Protein AF-A0A3R7W2S1-F1 (afdb_monomer_lite)

Foldseek 3Di:
DDDDDDDDPDDPDDDDDDDDDDDPPPCPPFDDDDPDGDDDDDDPPPPPPQPPPNDPVVVVVVLVVLVVLLVVLLVVLLVVLVVQLVVPDDDVDNVLSLLSSLLVLLVVLLVLLCVCLVVVHQCSNSLSSQLSSLVNSLVVLCVVQDPVCLVVDDPVSVLSNVLSVLSNVLSVVQNSCQVAFFDSNVTGLSSLLSNLSNLSNLVSVCVVPVDPVSLVSSLVSLCVRLPVCCVVPVLVRSVVTGDVVSSVVCVVSNVSSVVVNVVSVVVVVVVVVVVVVVVVPPPDPPPVVVVVVD

pLDDT: mean 72.88, std 22.09, range [25.42, 97.62]

Radius of gyration: 26.45 Å; chains: 1; bounding box: 89×49×91 Å

Organism: NCBI:txid542832

Secondary structure (DSSP, 8-state):
-----------------------TTTTTT---BTTB---SSS---------TT--HHHHHHHHHHHHHHHHHHHHHHHHHHHHHHHHS---SSTHHHHHHHHHHHHHHHHHHHHHHHHHT--SHHHHHHHHHHHHHHHHHHHHHH-GGGGGG--HHHHHHHHHHHHHHHHHHHHHHTHHHHB-TTT--HHHHHHGGGHHHHHHHHHHHH--HHHHHHHHHHIIIIIIIIIIIIIHHHHHHHB-HHHHHHHHHHHHHHHHHHHHHHHHHHHHHHHHHHHHHHSS-STTHHHHTT-

Structure (mmCIF, N/CA/C/O backbone):
data_AF-A0A3R7W2S1-F1
#
_entry.id   AF-A0A3R7W2S1-F1
#
loop_
_atom_site.group_PDB
_atom_site.id
_atom_site.type_symbol
_atom_site.label_atom_id
_atom_site.label_alt_id
_atom_site.label_comp_id
_atom_site.label_asym_id
_atom_site.label_entity_id
_atom_site.label_seq_id
_atom_site.pdbx_PDB_ins_code
_atom_site.Cartn_x
_atom_site.Cartn_y
_atom_site.Cartn_z
_atom_site.occupancy
_atom_site.B_iso_or_equiv
_atom_site.auth_seq_id
_atom_site.auth_comp_id
_atom_site.auth_asym_id
_atom_site.auth_atom_id
_atom_site.pdbx_PDB_model_num
ATOM 1 N N . MET A 1 1 ? 63.047 13.510 -11.557 1.00 35.62 1 MET A N 1
ATOM 2 C CA . MET A 1 1 ? 62.076 13.945 -10.533 1.00 35.62 1 MET A CA 1
ATOM 3 C C . MET A 1 1 ? 60.940 12.947 -10.539 1.00 35.62 1 MET A C 1
ATOM 5 O O . MET A 1 1 ? 60.138 12.945 -11.464 1.00 35.62 1 MET A O 1
ATOM 9 N N . GLU A 1 2 ? 60.972 12.033 -9.575 1.00 34.00 2 GLU A N 1
ATOM 10 C CA . GLU A 1 2 ? 59.876 11.116 -9.272 1.00 34.00 2 GLU A CA 1
ATOM 11 C C . GLU A 1 2 ? 58.684 11.906 -8.723 1.00 34.00 2 GLU A C 1
ATOM 13 O O . GLU A 1 2 ? 58.872 12.817 -7.918 1.00 34.00 2 GLU A O 1
ATOM 18 N N . TYR A 1 3 ? 57.469 11.531 -9.122 1.00 29.25 3 TYR A N 1
ATOM 19 C CA . TYR A 1 3 ? 56.262 11.850 -8.366 1.00 29.25 3 TYR A CA 1
ATOM 20 C C . TYR A 1 3 ? 55.475 10.568 -8.111 1.00 29.25 3 TYR A C 1
ATOM 22 O O . TYR A 1 3 ? 55.280 9.741 -9.001 1.00 29.25 3 TYR A O 1
ATOM 30 N N . GLY A 1 4 ? 55.134 10.400 -6.835 1.00 27.05 4 GLY A N 1
ATOM 31 C CA . GLY A 1 4 ? 54.766 9.152 -6.189 1.00 27.05 4 GLY A CA 1
ATOM 32 C C . GLY A 1 4 ? 53.466 8.515 -6.668 1.00 27.05 4 GLY A C 1
ATOM 33 O O . GLY A 1 4 ? 52.487 9.177 -7.006 1.00 27.05 4 GLY A O 1
ATOM 34 N N . LYS A 1 5 ? 53.463 7.182 -6.595 1.00 33.28 5 LYS A N 1
ATOM 35 C CA . LYS A 1 5 ?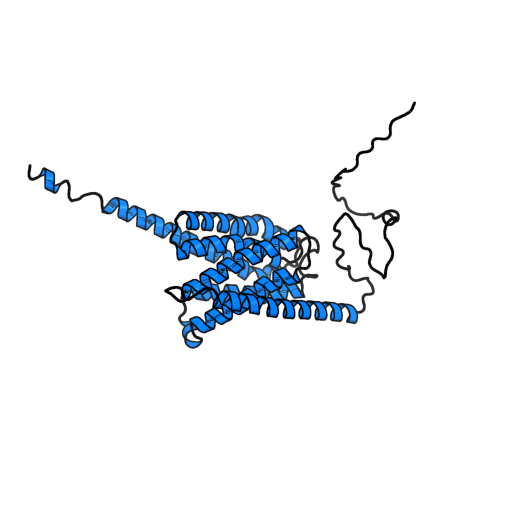 52.260 6.354 -6.517 1.00 33.28 5 LYS A CA 1
ATOM 36 C C . LYS A 1 5 ? 51.520 6.671 -5.213 1.00 33.28 5 LYS A C 1
ATOM 38 O O . LYS A 1 5 ? 52.054 6.420 -4.136 1.00 33.28 5 LYS A O 1
ATOM 43 N N . SER A 1 6 ? 50.292 7.168 -5.324 1.00 31.34 6 SER A N 1
ATOM 44 C CA . SER A 1 6 ? 49.308 7.149 -4.240 1.00 31.34 6 SER A CA 1
ATOM 45 C C . SER A 1 6 ? 48.397 5.935 -4.437 1.00 31.34 6 SER A C 1
ATOM 47 O O . SER A 1 6 ? 47.691 5.840 -5.442 1.00 31.34 6 SER A O 1
ATOM 49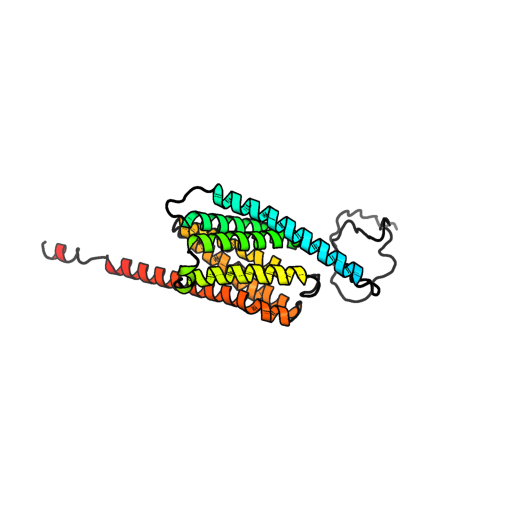 N N . ASN A 1 7 ? 48.471 4.987 -3.501 1.00 36.66 7 ASN A N 1
ATOM 50 C CA . ASN A 1 7 ? 47.501 3.911 -3.334 1.00 36.66 7 ASN A CA 1
ATOM 51 C C . ASN A 1 7 ? 46.350 4.455 -2.482 1.00 36.66 7 ASN A C 1
ATOM 53 O O . ASN A 1 7 ? 46.464 4.462 -1.262 1.00 36.66 7 ASN A O 1
ATOM 57 N N . ASP A 1 8 ? 45.253 4.860 -3.118 1.00 34.12 8 ASP A N 1
ATOM 58 C CA . ASP A 1 8 ? 43.982 5.102 -2.430 1.00 34.12 8 ASP A CA 1
ATOM 59 C C . ASP A 1 8 ? 42.922 4.131 -2.958 1.00 34.12 8 ASP A C 1
ATOM 61 O O . ASP A 1 8 ? 42.230 4.350 -3.956 1.00 34.12 8 ASP A O 1
ATOM 65 N N . SER A 1 9 ? 42.818 2.999 -2.269 1.00 36.06 9 SER A N 1
ATOM 66 C CA . SER A 1 9 ? 41.725 2.045 -2.383 1.00 36.06 9 SER A CA 1
ATOM 67 C C . SER A 1 9 ? 40.546 2.538 -1.544 1.00 36.06 9 SER A C 1
ATOM 69 O O . SER A 1 9 ? 40.477 2.194 -0.373 1.00 36.06 9 SER A O 1
ATOM 71 N N . THR A 1 10 ? 39.679 3.358 -2.153 1.00 39.34 10 THR A N 1
ATOM 72 C CA . THR A 1 10 ? 38.222 3.556 -1.917 1.00 39.34 10 THR A CA 1
ATOM 73 C C . THR A 1 10 ? 37.821 4.987 -2.295 1.00 39.34 10 THR A C 1
ATOM 75 O O . THR A 1 10 ? 37.437 5.796 -1.455 1.00 39.34 10 THR A O 1
ATOM 78 N N . GLY A 1 11 ? 37.918 5.330 -3.580 1.00 26.22 11 GLY A N 1
ATOM 79 C CA . GLY A 1 11 ? 37.391 6.591 -4.105 1.00 26.22 11 GLY A CA 1
ATOM 80 C C . GLY A 1 11 ? 35.955 6.426 -4.600 1.00 26.22 11 GLY A C 1
ATOM 81 O O . GLY A 1 11 ? 35.747 5.993 -5.731 1.00 26.22 11 GLY A O 1
ATOM 82 N N . ILE A 1 12 ? 34.956 6.791 -3.789 1.00 28.16 12 ILE A N 1
ATOM 83 C CA . ILE A 1 12 ? 33.586 7.008 -4.282 1.00 28.16 12 ILE A CA 1
ATOM 84 C C . ILE A 1 12 ? 33.611 8.293 -5.114 1.00 28.16 12 ILE A C 1
ATOM 86 O O . ILE A 1 12 ? 33.700 9.395 -4.576 1.00 28.16 12 ILE A O 1
ATOM 90 N N . ARG A 1 13 ? 33.558 8.157 -6.442 1.00 27.36 13 ARG A N 1
ATOM 91 C CA . ARG A 1 13 ? 33.480 9.291 -7.367 1.00 27.36 13 ARG A CA 1
ATOM 92 C C . ARG A 1 13 ? 32.029 9.468 -7.816 1.00 27.36 13 ARG A C 1
ATOM 94 O O . ARG A 1 13 ? 31.530 8.700 -8.630 1.00 27.36 13 ARG A O 1
ATOM 101 N N . ILE A 1 14 ? 31.354 10.488 -7.288 1.00 27.78 14 ILE A N 1
ATOM 102 C CA . ILE A 1 14 ? 30.045 10.933 -7.783 1.00 27.78 14 ILE A CA 1
ATOM 103 C C . ILE A 1 14 ? 30.304 11.778 -9.035 1.00 27.78 14 ILE A C 1
ATOM 105 O O . ILE A 1 14 ? 30.897 12.850 -8.937 1.00 27.78 14 ILE A O 1
ATOM 109 N N . MET A 1 15 ? 29.901 11.295 -10.213 1.00 25.77 15 MET A N 1
ATOM 110 C CA . MET A 1 15 ? 29.944 12.091 -11.444 1.00 25.77 15 MET A CA 1
ATOM 111 C C . MET A 1 15 ? 28.559 12.673 -11.757 1.00 25.77 15 MET A C 1
ATOM 113 O O . MET A 1 15 ? 27.569 11.940 -11.691 1.00 25.77 15 MET A O 1
ATOM 117 N N . PRO A 1 16 ? 28.461 13.963 -12.128 1.00 25.42 16 PRO A N 1
ATOM 118 C CA . PRO A 1 16 ? 27.229 14.525 -12.656 1.00 25.42 16 PRO A CA 1
ATOM 119 C C . PRO A 1 16 ? 26.986 13.977 -14.068 1.00 25.42 16 PRO A C 1
ATOM 121 O O . PRO A 1 16 ? 27.865 14.015 -14.927 1.00 25.42 16 PRO A O 1
ATOM 124 N N . PHE A 1 17 ? 25.783 13.456 -14.298 1.00 28.19 17 PHE A N 1
ATOM 125 C CA . PHE A 1 17 ? 25.349 12.965 -15.602 1.00 28.19 17 PHE A CA 1
ATOM 126 C C . PHE A 1 17 ? 25.059 14.161 -16.522 1.00 28.19 17 PHE A C 1
ATOM 128 O O . PHE A 1 17 ? 24.032 14.826 -16.381 1.00 28.19 17 PHE A O 1
ATOM 135 N N . THR A 1 18 ? 25.949 14.433 -17.472 1.00 29.73 18 THR A N 1
ATOM 136 C CA . THR A 1 18 ? 25.631 15.203 -18.679 1.00 29.73 18 THR A CA 1
ATOM 137 C C . THR A 1 18 ? 25.609 14.243 -19.864 1.00 29.73 18 THR A C 1
ATOM 139 O O . THR A 1 18 ? 26.445 13.350 -19.984 1.00 29.73 18 THR A O 1
ATOM 142 N N . GLY A 1 19 ? 24.556 14.350 -20.673 1.00 35.97 19 GLY A N 1
ATOM 143 C CA . GLY A 1 19 ? 24.210 13.367 -21.693 1.00 35.97 19 GLY A CA 1
ATOM 144 C C . GLY A 1 19 ? 25.251 13.180 -22.801 1.00 35.97 19 GLY A C 1
ATOM 145 O O . GLY A 1 19 ? 26.061 14.055 -23.089 1.00 35.97 19 GLY A O 1
ATOM 146 N N . ASN A 1 20 ? 25.105 12.032 -23.467 1.00 38.06 20 ASN A N 1
ATOM 147 C CA . ASN A 1 20 ? 25.665 11.658 -24.766 1.00 38.06 20 ASN A CA 1
ATOM 148 C C . ASN A 1 20 ? 27.188 11.492 -24.852 1.00 38.06 20 ASN A C 1
ATOM 150 O O . ASN A 1 20 ? 27.880 12.380 -25.332 1.00 38.06 20 ASN A O 1
ATOM 154 N N . THR A 1 21 ? 27.691 10.298 -24.507 1.00 34.66 21 THR A N 1
ATOM 155 C CA . THR A 1 21 ? 28.536 9.422 -25.364 1.00 34.66 21 THR A CA 1
ATOM 156 C C . THR A 1 21 ? 29.130 8.277 -24.531 1.00 34.66 21 THR A C 1
ATOM 158 O O . THR A 1 21 ? 29.931 8.518 -23.635 1.00 34.66 21 THR A O 1
ATOM 161 N N . PHE A 1 22 ? 28.800 7.017 -24.838 1.00 34.31 22 PHE A N 1
ATOM 162 C CA . PHE A 1 22 ? 29.564 5.871 -24.322 1.00 34.31 22 PHE A CA 1
ATOM 163 C C . PHE A 1 22 ? 30.761 5.602 -25.244 1.00 34.31 22 PHE A C 1
ATOM 165 O O . PHE A 1 22 ? 30.587 5.438 -26.454 1.00 34.31 22 PHE A O 1
ATOM 172 N N . ARG A 1 23 ? 31.984 5.556 -24.692 1.00 35.66 23 ARG A N 1
ATOM 173 C CA . ARG A 1 23 ? 33.183 5.107 -25.421 1.00 35.66 23 ARG A CA 1
ATOM 174 C C . ARG A 1 23 ? 33.321 3.591 -25.313 1.00 35.66 23 ARG A C 1
ATOM 176 O O . ARG A 1 23 ? 33.108 2.994 -24.268 1.00 35.66 23 ARG A O 1
ATOM 183 N N . LYS A 1 24 ? 33.790 2.984 -26.400 1.00 38.66 24 LYS A N 1
ATOM 184 C CA . LYS A 1 24 ? 33.976 1.536 -26.602 1.00 38.66 24 LYS A CA 1
ATOM 185 C C . LYS A 1 24 ? 34.939 0.841 -25.611 1.00 38.66 24 LYS A C 1
ATOM 187 O O . LYS A 1 24 ? 35.057 -0.376 -25.664 1.00 38.66 24 LYS A O 1
ATOM 192 N N . ASN A 1 25 ? 35.612 1.583 -24.726 1.00 37.88 25 ASN A N 1
ATOM 193 C CA . ASN A 1 25 ? 36.677 1.071 -23.854 1.00 37.88 25 ASN A CA 1
ATOM 194 C C . ASN A 1 25 ? 36.233 0.738 -22.417 1.00 37.88 25 ASN A C 1
ATOM 196 O O . ASN A 1 25 ? 37.045 0.215 -21.662 1.00 37.88 25 ASN A O 1
ATOM 200 N N . ASP A 1 26 ? 34.966 0.949 -22.048 1.00 42.00 26 ASP A N 1
ATOM 201 C CA . ASP A 1 26 ? 34.480 0.683 -20.679 1.00 42.00 26 ASP A CA 1
ATOM 202 C C . ASP A 1 26 ? 34.157 -0.807 -20.400 1.00 42.00 26 ASP A C 1
ATOM 204 O O . ASP A 1 26 ? 33.676 -1.156 -19.325 1.00 42.00 26 ASP A O 1
ATOM 208 N N . PHE A 1 27 ? 34.440 -1.717 -21.343 1.00 45.62 27 PHE A N 1
ATOM 209 C CA . PHE A 1 27 ? 34.055 -3.139 -21.272 1.00 45.62 27 PHE A CA 1
ATOM 210 C C . PHE A 1 27 ? 35.207 -4.124 -21.005 1.00 45.62 27 PHE A C 1
ATOM 212 O O . PHE A 1 27 ? 35.013 -5.332 -21.138 1.00 45.62 27 PHE A O 1
ATOM 219 N N . SER A 1 28 ? 36.405 -3.667 -20.620 1.00 36.88 28 SER A N 1
ATOM 220 C CA . SER A 1 28 ? 37.583 -4.553 -20.536 1.00 36.88 28 SER A CA 1
ATOM 221 C C . SER A 1 28 ? 37.508 -5.645 -19.454 1.00 36.88 28 SER A C 1
ATOM 223 O O . SER A 1 28 ? 38.295 -6.582 -19.511 1.00 36.88 28 SER A O 1
ATOM 225 N N . ASN A 1 29 ? 36.557 -5.570 -18.513 1.00 35.12 29 ASN A N 1
ATOM 226 C CA . ASN A 1 29 ? 36.415 -6.526 -17.403 1.00 35.12 29 ASN A CA 1
ATOM 227 C C . ASN A 1 29 ? 35.073 -7.291 -17.386 1.00 35.12 29 ASN A C 1
ATOM 229 O O . ASN A 1 29 ? 34.666 -7.791 -16.341 1.00 35.12 29 ASN A O 1
ATOM 233 N N . CYS A 1 30 ? 34.365 -7.401 -18.515 1.00 35.19 30 CYS A N 1
ATOM 234 C CA . CYS A 1 30 ? 33.148 -8.221 -18.597 1.00 35.19 30 CYS A CA 1
ATOM 235 C C . CYS A 1 30 ? 33.479 -9.657 -19.034 1.00 35.19 30 CYS A C 1
ATOM 237 O O . CYS A 1 30 ? 33.877 -9.892 -20.176 1.00 35.19 30 CYS A O 1
ATOM 239 N N . THR A 1 31 ? 33.286 -10.640 -18.150 1.00 30.69 31 THR A N 1
ATOM 240 C CA . THR A 1 31 ? 33.356 -12.061 -18.522 1.00 30.69 31 THR A CA 1
ATOM 241 C C . THR A 1 31 ? 32.119 -12.423 -19.339 1.00 30.69 31 THR A C 1
ATOM 243 O O . THR A 1 31 ? 30.990 -12.326 -18.863 1.00 30.69 31 THR A O 1
ATOM 246 N N . LYS A 1 32 ? 32.324 -12.818 -20.597 1.00 27.72 32 LYS A N 1
ATOM 247 C CA . LYS A 1 32 ? 31.245 -13.139 -21.532 1.00 27.72 32 LYS A CA 1
ATOM 248 C C . LYS A 1 32 ? 30.736 -14.558 -21.260 1.00 27.72 32 LYS A C 1
ATOM 250 O O . LYS A 1 32 ? 31.330 -15.524 -21.729 1.00 27.72 32 LYS A O 1
ATOM 255 N N . VAL A 1 33 ? 29.639 -14.682 -20.520 1.00 29.36 33 VAL A N 1
ATOM 256 C CA . VAL A 1 33 ? 28.870 -15.930 -20.408 1.00 29.36 33 VAL A CA 1
ATOM 257 C C . VAL A 1 33 ? 27.465 -15.625 -20.918 1.00 29.36 33 VAL A C 1
ATOM 259 O O . VAL A 1 33 ? 26.757 -14.825 -20.322 1.00 29.36 33 VAL A O 1
ATOM 262 N N . SER A 1 34 ? 27.121 -16.190 -22.078 1.00 34.03 34 SER A N 1
ATOM 263 C CA . SER A 1 34 ? 25.770 -16.222 -22.669 1.00 34.03 34 SER A CA 1
ATOM 264 C C . SER A 1 34 ? 24.981 -14.902 -22.583 1.00 34.03 34 SER A C 1
ATOM 266 O O . SER A 1 34 ? 24.174 -14.722 -21.686 1.00 34.03 34 SER A O 1
ATOM 268 N N . ASN A 1 35 ? 25.185 -13.982 -23.535 1.00 33.91 35 ASN A N 1
ATOM 269 C CA . ASN A 1 35 ? 24.359 -12.781 -23.787 1.00 33.91 35 ASN A CA 1
ATOM 270 C C . ASN A 1 35 ? 23.985 -11.872 -22.588 1.00 33.91 35 ASN A C 1
ATOM 272 O O . ASN A 1 35 ? 23.172 -10.966 -22.754 1.00 33.91 35 ASN A O 1
ATOM 276 N N . ILE A 1 36 ? 24.600 -12.039 -21.416 1.00 34.22 36 ILE A N 1
ATOM 277 C CA . ILE A 1 36 ? 24.337 -11.244 -20.215 1.00 34.22 36 ILE A CA 1
ATOM 278 C C . ILE A 1 36 ? 25.664 -10.642 -19.744 1.00 34.22 36 ILE A C 1
ATOM 280 O O . ILE A 1 36 ? 26.611 -11.356 -19.423 1.00 34.22 36 ILE A O 1
ATOM 284 N N . CYS A 1 37 ? 25.735 -9.310 -19.694 1.00 30.00 37 CYS A N 1
ATOM 285 C CA . CYS A 1 37 ? 26.801 -8.601 -18.988 1.00 30.00 37 CYS A CA 1
ATOM 286 C C . CYS A 1 37 ? 26.367 -8.389 -17.537 1.00 30.00 37 CYS A C 1
ATOM 288 O O . CYS A 1 37 ? 25.448 -7.615 -17.274 1.00 30.00 37 CYS A O 1
ATOM 290 N N . ILE A 1 38 ? 27.042 -9.044 -16.593 1.00 30.11 38 ILE A N 1
ATOM 291 C CA . ILE A 1 38 ? 26.903 -8.747 -15.166 1.00 30.11 38 ILE A CA 1
ATOM 292 C C . ILE A 1 38 ? 28.063 -7.829 -14.783 1.00 30.11 38 ILE A C 1
ATOM 294 O O . ILE A 1 38 ? 29.215 -8.257 -14.751 1.00 30.11 38 ILE A O 1
ATOM 298 N N . SER A 1 39 ? 27.763 -6.557 -14.514 1.00 33.91 39 SER A N 1
ATOM 299 C CA . SER A 1 39 ? 28.731 -5.627 -13.931 1.00 33.91 39 SER A CA 1
ATOM 300 C C . SER A 1 39 ? 28.742 -5.806 -12.416 1.00 33.91 39 SER A C 1
ATOM 302 O O . SER A 1 39 ? 27.728 -5.595 -11.748 1.00 33.91 39 SER A O 1
ATOM 304 N N . VAL A 1 40 ? 29.887 -6.202 -11.868 1.00 37.50 40 VAL A N 1
ATOM 305 C CA . VAL A 1 40 ? 30.125 -6.212 -10.424 1.00 37.50 40 VAL A CA 1
ATOM 306 C C . VAL A 1 40 ? 30.692 -4.837 -10.058 1.00 37.50 40 VAL A C 1
ATOM 308 O O . VAL A 1 40 ? 31.734 -4.455 -10.581 1.00 37.50 40 VAL A O 1
ATOM 311 N N . ASN A 1 41 ? 30.006 -4.122 -9.157 1.00 39.25 41 ASN A N 1
ATOM 312 C CA . ASN A 1 41 ? 30.304 -2.771 -8.627 1.00 39.25 41 ASN A CA 1
ATOM 313 C C . ASN A 1 41 ? 29.641 -1.566 -9.317 1.00 39.25 41 ASN A C 1
ATOM 315 O O . ASN A 1 41 ? 30.278 -0.549 -9.580 1.00 39.25 41 ASN A O 1
ATOM 319 N N . GLY A 1 42 ? 28.322 -1.629 -9.496 1.00 36.03 42 GLY A N 1
ATOM 320 C CA . GLY A 1 42 ? 27.498 -0.446 -9.746 1.00 36.03 42 GLY A CA 1
ATOM 321 C C . GLY A 1 42 ? 26.218 -0.833 -10.460 1.00 36.03 42 GLY A C 1
ATOM 322 O O . GLY A 1 42 ? 26.246 -1.074 -11.663 1.00 36.03 42 GLY A O 1
ATOM 323 N N . CYS A 1 43 ? 25.117 -0.931 -9.710 1.00 35.12 43 CYS A N 1
ATOM 324 C CA . CYS A 1 43 ? 23.789 -1.299 -10.200 1.00 35.12 43 CYS A CA 1
ATOM 325 C C . CYS A 1 43 ? 23.308 -0.357 -11.313 1.00 35.12 43 CYS A C 1
ATOM 327 O O . CYS A 1 43 ? 22.565 0.592 -11.073 1.00 35.12 43 CYS A O 1
ATOM 329 N N . VAL A 1 44 ? 23.683 -0.660 -12.552 1.00 34.12 44 VAL A N 1
ATOM 330 C CA . VAL A 1 44 ? 22.939 -0.247 -13.734 1.00 34.12 44 VAL A CA 1
ATOM 331 C C . VAL A 1 44 ? 21.936 -1.356 -13.993 1.00 34.12 44 VAL A C 1
ATOM 333 O O . VAL A 1 44 ? 22.270 -2.426 -14.500 1.00 34.12 44 VAL A O 1
ATOM 336 N N . LYS A 1 45 ? 20.690 -1.106 -13.594 1.00 41.00 45 LYS A N 1
ATOM 337 C CA . LYS A 1 45 ? 19.555 -1.944 -13.965 1.00 41.00 45 LYS A CA 1
ATOM 338 C C . LYS A 1 45 ? 19.295 -1.705 -15.452 1.00 41.00 45 LYS A C 1
ATOM 340 O O . LYS A 1 45 ? 18.534 -0.816 -15.824 1.00 41.00 45 LYS A O 1
ATOM 345 N N . LEU A 1 46 ? 19.962 -2.474 -16.306 1.00 33.94 46 LEU A N 1
ATOM 346 C CA . LEU A 1 46 ? 19.464 -2.701 -17.652 1.00 33.94 46 LEU A CA 1
ATOM 347 C C . LEU A 1 46 ? 18.202 -3.547 -17.474 1.00 33.94 46 LEU A C 1
ATOM 349 O O . LEU A 1 46 ? 18.261 -4.771 -17.401 1.00 33.94 46 LEU A O 1
ATOM 353 N N . TYR A 1 47 ? 17.037 -2.895 -17.422 1.00 36.91 47 TYR A N 1
ATOM 354 C CA . TYR A 1 47 ? 15.937 -3.491 -18.173 1.00 36.91 47 TYR A CA 1
ATOM 355 C C . TYR A 1 47 ? 16.516 -3.729 -19.564 1.00 36.91 47 TYR A C 1
ATOM 357 O O . TYR A 1 47 ? 17.174 -2.809 -20.066 1.00 36.91 47 TYR A O 1
ATOM 365 N N . PRO A 1 48 ? 16.376 -4.917 -20.170 1.00 36.66 48 PRO A N 1
ATOM 366 C CA . PRO A 1 48 ? 16.661 -5.017 -21.582 1.00 36.66 48 PRO A CA 1
ATOM 367 C C . PRO A 1 48 ? 15.758 -3.970 -22.227 1.00 36.66 48 PRO A C 1
ATOM 369 O O . PRO A 1 48 ? 14.544 -4.139 -22.309 1.00 36.66 48 PRO A O 1
ATOM 372 N N . SER A 1 49 ? 16.341 -2.829 -22.600 1.00 40.09 49 SER A N 1
ATOM 373 C CA . SER A 1 49 ? 15.833 -2.031 -23.693 1.00 40.09 49 SER A CA 1
ATOM 374 C C . SER A 1 49 ? 15.688 -3.065 -24.781 1.00 40.09 49 SER A C 1
ATOM 376 O O . SER A 1 49 ? 16.713 -3.615 -25.200 1.00 40.09 49 SER A O 1
ATOM 378 N N . ALA A 1 50 ? 14.435 -3.441 -25.055 1.00 39.69 50 ALA A N 1
ATOM 379 C CA . ALA A 1 50 ? 14.093 -4.454 -26.027 1.00 39.69 50 ALA A CA 1
ATOM 380 C C . ALA A 1 50 ? 15.046 -4.231 -27.204 1.00 39.69 50 ALA A C 1
ATOM 382 O O . ALA A 1 50 ? 15.053 -3.109 -27.731 1.00 39.69 50 ALA A O 1
ATOM 383 N N . PRO A 1 51 ? 15.959 -5.175 -27.523 1.00 43.53 51 PRO A N 1
ATOM 384 C CA . PRO A 1 51 ? 16.758 -5.029 -28.722 1.00 43.53 51 PRO A CA 1
ATOM 385 C C . PRO A 1 51 ? 15.809 -4.623 -29.848 1.00 43.53 51 PRO A C 1
ATOM 387 O O . PRO A 1 51 ? 14.670 -5.092 -29.898 1.00 43.53 51 PRO A O 1
ATOM 390 N N . SER A 1 52 ? 16.260 -3.718 -30.713 1.00 49.94 52 SER A N 1
ATOM 391 C CA . SER A 1 52 ? 15.503 -3.226 -31.875 1.00 49.94 52 SER A CA 1
ATOM 392 C C . SER A 1 52 ? 14.811 -4.353 -32.670 1.00 49.94 52 SER A C 1
ATOM 394 O O . SER A 1 52 ? 13.835 -4.097 -33.364 1.00 49.94 52 SER A O 1
ATOM 396 N N . ASP A 1 53 ? 15.273 -5.596 -32.495 1.00 49.94 53 ASP A N 1
ATOM 397 C CA . ASP A 1 53 ? 14.814 -6.811 -33.157 1.00 49.94 53 ASP A CA 1
ATOM 398 C C . ASP A 1 53 ? 14.222 -7.863 -32.187 1.00 49.94 53 ASP A C 1
ATOM 400 O O . ASP A 1 53 ? 14.285 -9.066 -32.449 1.00 49.94 53 ASP A O 1
ATOM 404 N N . THR A 1 54 ? 13.675 -7.463 -31.030 1.00 50.75 54 THR A N 1
ATOM 405 C CA . THR A 1 54 ? 13.028 -8.428 -30.118 1.00 50.75 54 THR A CA 1
ATOM 406 C C . THR A 1 54 ? 11.742 -8.937 -30.760 1.00 50.75 54 THR A C 1
ATOM 408 O O . THR A 1 54 ? 10.765 -8.201 -30.894 1.00 50.75 54 THR A O 1
ATOM 411 N N . HIS A 1 55 ? 11.739 -10.207 -31.161 1.00 52.47 55 HIS A N 1
ATOM 412 C CA . HIS A 1 55 ? 10.568 -10.848 -31.748 1.00 52.47 55 HIS A CA 1
ATOM 413 C C . HIS A 1 55 ? 9.382 -10.771 -30.758 1.00 52.47 55 HIS A C 1
ATOM 415 O O . HIS A 1 55 ? 9.567 -11.113 -29.586 1.00 52.47 55 HIS A O 1
ATOM 421 N N . PRO A 1 56 ? 8.164 -10.388 -31.191 1.00 60.62 56 PRO A N 1
ATOM 422 C CA . PRO A 1 56 ? 6.998 -10.214 -30.312 1.00 60.62 56 PRO A CA 1
ATOM 423 C C . PRO A 1 56 ? 6.689 -11.420 -29.408 1.00 60.62 56 PRO A C 1
ATOM 425 O O . PRO A 1 56 ? 6.192 -11.249 -28.299 1.00 60.62 56 PRO A O 1
ATOM 428 N N . ALA A 1 57 ? 7.034 -12.631 -29.859 1.00 60.88 57 ALA A N 1
ATOM 429 C CA . ALA A 1 57 ? 6.871 -13.873 -29.105 1.00 60.88 57 ALA A CA 1
ATOM 430 C C . ALA A 1 57 ? 7.717 -13.918 -27.817 1.00 60.88 57 ALA A C 1
ATOM 432 O O . ALA A 1 57 ? 7.228 -14.342 -26.778 1.00 60.88 57 ALA A O 1
ATOM 433 N N . MET A 1 58 ? 8.952 -13.406 -27.850 1.00 57.75 58 MET A N 1
ATOM 434 C CA . MET A 1 58 ? 9.854 -13.421 -26.692 1.00 57.75 58 MET A CA 1
ATOM 435 C C . MET A 1 58 ? 9.397 -12.441 -25.600 1.00 57.75 58 MET A C 1
ATOM 437 O O . MET A 1 58 ? 9.535 -12.710 -24.408 1.00 57.75 58 MET A O 1
ATOM 441 N N . LEU A 1 59 ? 8.811 -11.307 -25.997 1.00 61.25 59 LEU A N 1
ATOM 442 C CA . LEU A 1 59 ? 8.240 -10.343 -25.056 1.00 61.25 59 LEU A CA 1
ATOM 443 C C . LEU A 1 59 ? 6.983 -10.905 -24.371 1.00 61.25 59 LEU A C 1
ATOM 445 O O . LEU A 1 59 ? 6.780 -10.664 -23.182 1.00 61.25 59 LEU A O 1
ATOM 449 N N . LEU A 1 60 ? 6.178 -11.686 -25.099 1.00 64.25 60 LEU A N 1
ATOM 450 C CA . LEU A 1 60 ? 5.002 -12.370 -24.561 1.00 64.25 60 LEU A CA 1
ATOM 451 C C . LEU A 1 60 ? 5.395 -13.416 -23.504 1.00 64.25 60 LEU A C 1
ATOM 453 O O . LEU A 1 60 ? 4.886 -13.363 -22.387 1.00 64.25 60 LEU A O 1
ATOM 457 N N . GLU A 1 61 ? 6.363 -14.286 -23.811 1.00 62.78 61 GLU A N 1
ATOM 458 C CA . GLU A 1 61 ? 6.855 -15.321 -22.885 1.00 62.78 61 GLU A CA 1
ATOM 459 C C . GLU A 1 61 ? 7.406 -14.723 -21.579 1.00 62.78 61 GLU A C 1
ATOM 461 O O . GLU A 1 61 ? 7.146 -15.226 -20.484 1.00 62.78 61 GLU A O 1
ATOM 466 N N . MET A 1 62 ? 8.126 -13.599 -21.666 1.00 64.00 62 MET A N 1
ATOM 467 C CA . MET A 1 62 ? 8.633 -12.901 -20.481 1.00 64.00 62 MET A CA 1
ATOM 468 C C . MET A 1 62 ? 7.511 -12.317 -19.612 1.00 64.00 62 MET A C 1
ATOM 470 O O . MET A 1 62 ? 7.595 -12.368 -18.383 1.00 64.00 62 MET A O 1
ATOM 474 N N . VAL A 1 63 ? 6.472 -11.742 -20.224 1.00 70.12 63 VAL A N 1
ATOM 475 C CA . VAL A 1 63 ? 5.317 -11.201 -19.490 1.00 70.12 63 VAL A CA 1
ATOM 476 C C . VAL A 1 63 ? 4.531 -12.333 -18.828 1.00 70.12 63 VAL A C 1
ATOM 478 O O . VAL A 1 63 ? 4.210 -12.228 -17.644 1.00 70.12 63 VAL A O 1
ATOM 481 N N . GLU A 1 64 ? 4.286 -13.431 -19.544 1.00 74.69 64 GLU A N 1
ATOM 482 C CA . GLU A 1 64 ? 3.596 -14.612 -19.013 1.00 74.69 64 GLU A CA 1
ATOM 483 C C . GLU A 1 64 ? 4.341 -15.218 -17.817 1.00 74.69 64 GLU A C 1
ATOM 485 O O . GLU A 1 64 ? 3.730 -15.462 -16.772 1.00 74.69 64 GLU A O 1
ATOM 490 N N . SER A 1 65 ? 5.669 -15.350 -17.909 1.00 81.69 65 SER A N 1
ATOM 491 C CA . SER A 1 65 ? 6.499 -15.833 -16.799 1.00 81.69 65 SER A CA 1
ATOM 492 C C . SER A 1 65 ? 6.395 -14.930 -15.566 1.00 81.69 65 SER A C 1
ATOM 494 O O . SER A 1 65 ? 6.216 -15.421 -14.453 1.00 81.69 65 SER A O 1
ATOM 496 N N . ARG A 1 66 ? 6.453 -13.601 -15.735 1.00 83.81 66 ARG A N 1
ATOM 497 C CA . ARG A 1 66 ? 6.372 -12.659 -14.602 1.00 83.81 66 ARG A CA 1
ATOM 498 C C . ARG A 1 66 ? 4.998 -12.641 -13.935 1.00 83.81 66 ARG A C 1
ATOM 500 O O . ARG A 1 66 ? 4.911 -12.426 -12.726 1.00 83.81 66 ARG A O 1
ATOM 507 N N . VAL A 1 67 ? 3.927 -12.821 -14.707 1.00 88.88 67 VAL A N 1
ATOM 508 C CA . VAL A 1 67 ? 2.560 -12.900 -14.171 1.00 88.88 67 VAL A CA 1
ATOM 509 C C . VAL A 1 67 ? 2.368 -14.196 -13.387 1.00 88.88 67 VAL A C 1
ATOM 511 O O . VAL A 1 67 ? 1.770 -14.163 -12.310 1.00 88.88 67 VAL A O 1
ATOM 514 N N . LEU A 1 68 ? 2.919 -15.313 -13.869 1.00 92.25 68 LEU A N 1
ATOM 515 C CA . LEU A 1 68 ? 2.911 -16.576 -13.134 1.00 92.25 68 LEU A CA 1
ATOM 516 C C . LEU A 1 68 ? 3.676 -16.459 -11.808 1.00 92.25 68 LEU A C 1
ATOM 518 O O . LEU A 1 68 ? 3.139 -16.831 -10.764 1.00 92.25 68 LEU A O 1
ATOM 522 N N . ASP A 1 69 ? 4.874 -15.867 -11.827 1.00 93.19 69 ASP A N 1
ATOM 523 C CA . ASP A 1 69 ? 5.663 -15.617 -10.613 1.00 93.19 69 ASP A CA 1
ATOM 524 C C . ASP A 1 69 ? 4.890 -14.759 -9.606 1.00 93.19 69 ASP A C 1
ATOM 526 O O . ASP A 1 69 ? 4.872 -15.048 -8.405 1.00 93.19 69 ASP A O 1
ATOM 530 N N . LEU A 1 70 ? 4.203 -13.717 -10.090 1.00 94.56 70 LEU A N 1
ATOM 531 C CA . LEU A 1 70 ? 3.342 -12.891 -9.252 1.00 94.56 70 LEU A CA 1
ATOM 532 C C . LEU A 1 70 ? 2.201 -13.716 -8.647 1.00 94.56 70 LEU A C 1
ATOM 534 O O . LEU A 1 70 ? 1.942 -13.592 -7.452 1.00 94.56 70 LEU A O 1
ATOM 538 N N . ALA A 1 71 ? 1.527 -14.556 -9.433 1.00 95.31 71 ALA A N 1
ATOM 539 C CA . ALA A 1 71 ? 0.417 -15.377 -8.957 1.00 95.31 71 ALA A CA 1
ATOM 540 C C . ALA A 1 71 ? 0.861 -16.365 -7.866 1.00 95.31 71 ALA A C 1
ATOM 542 O O . ALA A 1 71 ? 0.208 -16.468 -6.824 1.00 95.31 71 ALA A O 1
ATOM 543 N N . VAL A 1 72 ? 2.003 -17.034 -8.059 1.00 96.00 72 VAL A N 1
ATOM 544 C CA . VAL A 1 72 ? 2.596 -17.938 -7.060 1.00 96.00 72 VAL A CA 1
ATOM 545 C C . VAL A 1 72 ? 2.966 -17.174 -5.788 1.00 96.00 72 VAL A C 1
ATOM 547 O O . VAL A 1 72 ? 2.664 -17.624 -4.677 1.00 96.00 72 VAL A O 1
ATOM 550 N N . ALA A 1 73 ? 3.575 -15.993 -5.927 1.00 96.50 73 ALA A N 1
ATOM 551 C CA . ALA A 1 73 ? 3.920 -15.149 -4.790 1.00 96.50 73 ALA A CA 1
ATOM 552 C C . ALA A 1 73 ? 2.670 -14.666 -4.036 1.00 96.50 73 ALA A C 1
ATOM 554 O O . ALA A 1 73 ? 2.646 -14.726 -2.807 1.00 96.50 73 ALA A O 1
ATOM 555 N N . ILE A 1 74 ? 1.615 -14.245 -4.743 1.00 97.56 74 ILE A N 1
ATOM 556 C CA . ILE A 1 74 ? 0.332 -13.857 -4.141 1.00 97.56 74 ILE A CA 1
ATOM 557 C C . ILE A 1 74 ? -0.250 -15.029 -3.357 1.00 97.56 74 ILE A C 1
ATOM 559 O O . ILE A 1 74 ? -0.579 -14.852 -2.189 1.00 97.56 74 ILE A O 1
ATOM 563 N N . ALA A 1 75 ? -0.329 -16.222 -3.954 1.00 97.31 75 ALA A N 1
ATOM 564 C CA . ALA A 1 75 ? -0.857 -17.405 -3.280 1.00 97.31 75 ALA A CA 1
ATOM 565 C C . ALA A 1 75 ? -0.066 -17.729 -2.001 1.00 97.31 75 ALA A C 1
ATOM 567 O O . ALA A 1 75 ? -0.654 -17.946 -0.939 1.00 97.31 75 ALA A O 1
ATOM 568 N N . SER A 1 76 ? 1.265 -17.678 -2.081 1.00 96.56 76 SER A N 1
ATOM 569 C CA . SER A 1 76 ? 2.159 -17.947 -0.948 1.00 96.56 76 SER A CA 1
ATOM 570 C C . SER A 1 76 ? 1.961 -16.939 0.189 1.00 96.56 76 SER A C 1
ATOM 572 O O . SER A 1 76 ? 1.801 -17.321 1.349 1.00 96.56 76 SER A O 1
ATOM 574 N N . TRP A 1 77 ? 1.903 -15.644 -0.133 1.00 97.62 77 TRP A N 1
ATOM 575 C CA . TRP A 1 77 ? 1.657 -14.601 0.863 1.00 97.62 77 TRP A CA 1
ATOM 576 C C . TRP A 1 77 ? 0.229 -14.635 1.411 1.00 97.62 77 TRP A C 1
ATOM 578 O O . TRP A 1 77 ? 0.035 -14.394 2.600 1.00 97.62 77 TRP A O 1
ATOM 588 N N . SER A 1 78 ? -0.769 -15.005 0.604 1.00 96.88 78 SER A N 1
ATOM 589 C CA . SER A 1 78 ? -2.145 -15.188 1.073 1.00 96.88 78 SER A CA 1
ATOM 590 C C . SER A 1 78 ? -2.235 -16.267 2.149 1.00 96.88 78 SER A C 1
ATOM 592 O O . SER A 1 78 ? -2.911 -16.047 3.153 1.00 96.88 78 SER A O 1
ATOM 594 N N . VAL A 1 79 ? -1.517 -17.388 2.001 1.00 95.88 79 VAL A N 1
ATOM 595 C CA . VAL A 1 79 ? -1.426 -18.413 3.056 1.00 95.88 79 VAL A CA 1
ATOM 596 C C . VAL A 1 79 ? -0.876 -17.803 4.344 1.00 95.88 79 VAL A C 1
ATOM 598 O O . VAL A 1 79 ? -1.468 -17.991 5.406 1.00 95.88 79 VAL A O 1
ATOM 601 N N . LEU A 1 80 ? 0.198 -17.014 4.264 1.00 94.06 80 LEU A N 1
ATOM 602 C CA . LEU A 1 80 ? 0.780 -16.366 5.439 1.00 94.06 80 LEU A CA 1
ATOM 603 C C . LEU A 1 80 ? -0.187 -15.370 6.101 1.00 94.06 80 LEU A C 1
ATOM 605 O O . LEU A 1 80 ? -0.337 -15.390 7.322 1.00 94.06 80 LEU A O 1
ATOM 609 N N . TRP A 1 81 ? -0.893 -14.543 5.325 1.00 94.44 81 TRP A N 1
ATOM 610 C CA . TRP A 1 81 ? -1.897 -13.619 5.864 1.00 94.44 81 TRP A CA 1
ATOM 611 C C . TRP A 1 81 ? -3.058 -14.346 6.540 1.00 94.44 81 TRP A C 1
ATOM 613 O O . TRP A 1 81 ? -3.488 -13.947 7.623 1.00 94.44 81 TRP A O 1
ATOM 623 N N . ILE A 1 82 ? -3.529 -15.447 5.950 1.00 91.62 82 ILE A N 1
ATOM 624 C CA . ILE A 1 82 ? -4.559 -16.300 6.550 1.00 91.62 82 ILE A CA 1
ATOM 625 C C . ILE A 1 82 ? -4.050 -16.906 7.862 1.00 91.62 82 ILE A C 1
ATOM 627 O O . ILE A 1 82 ? -4.777 -16.896 8.855 1.00 91.62 82 ILE A O 1
ATOM 631 N N . LEU A 1 83 ? -2.807 -17.393 7.905 1.00 89.31 83 LEU A N 1
ATOM 632 C CA . LEU A 1 83 ? -2.204 -17.910 9.136 1.00 89.31 83 LEU A CA 1
ATOM 633 C C . LEU A 1 83 ? -2.124 -16.826 10.216 1.00 89.31 83 LEU A C 1
ATOM 635 O O . LEU A 1 83 ? -2.538 -17.077 11.345 1.00 89.31 83 LEU A O 1
ATOM 639 N N . ILE A 1 84 ? -1.689 -15.608 9.878 1.00 87.12 84 ILE A N 1
ATOM 640 C CA . ILE A 1 84 ? -1.662 -14.472 10.814 1.00 87.12 84 ILE A CA 1
ATOM 641 C C . ILE A 1 84 ? -3.069 -14.180 11.352 1.00 87.12 84 ILE A C 1
ATOM 643 O O . ILE A 1 84 ? -3.247 -14.049 12.564 1.00 87.12 84 ILE A O 1
ATOM 647 N N . LEU A 1 85 ? -4.084 -14.151 10.482 1.00 82.69 85 LEU A N 1
ATOM 648 C CA . LEU A 1 85 ? -5.480 -13.963 10.890 1.00 82.69 85 LEU A CA 1
ATOM 649 C C . LEU A 1 85 ? -5.976 -15.045 11.861 1.00 82.69 85 LEU A C 1
ATOM 651 O O . LEU A 1 85 ? -6.796 -14.745 12.730 1.00 82.69 85 LEU A O 1
ATOM 655 N N . LYS A 1 86 ? -5.515 -16.292 11.700 1.00 82.06 86 LYS A N 1
ATOM 656 C CA . LYS A 1 86 ? -5.936 -17.451 12.505 1.00 82.06 86 LYS A CA 1
ATOM 657 C C . LYS A 1 86 ? -5.180 -17.586 13.827 1.00 82.06 86 LYS A C 1
ATOM 659 O O . LYS A 1 86 ? -5.775 -18.038 14.800 1.00 82.06 86 LYS A O 1
ATOM 664 N N . VAL A 1 87 ? -3.894 -17.236 13.852 1.00 79.56 87 VAL A N 1
ATOM 665 C CA . VAL A 1 87 ? -3.018 -17.393 15.025 1.00 79.56 87 VAL A CA 1
ATOM 666 C C . VAL A 1 87 ? -3.258 -16.299 16.058 1.00 79.56 87 VAL A C 1
ATOM 668 O O . VAL A 1 87 ? -3.203 -16.568 17.256 1.00 79.56 87 VAL A O 1
ATOM 671 N N . VAL A 1 88 ? -3.541 -15.069 15.625 1.00 65.25 88 VAL A N 1
ATOM 672 C CA . VAL A 1 88 ? -3.916 -13.998 16.552 1.00 65.25 88 VAL A CA 1
ATOM 673 C C . VAL A 1 88 ? -5.288 -14.363 17.123 1.00 65.25 88 VAL A C 1
ATOM 675 O O . VAL A 1 88 ? -6.216 -14.502 16.333 1.00 65.25 88 VAL A O 1
ATOM 678 N N . PRO A 1 89 ? -5.446 -14.576 18.441 1.00 56.22 89 PRO A N 1
ATOM 679 C CA . PRO A 1 89 ? -6.692 -15.074 19.008 1.00 56.22 89 PRO A CA 1
ATOM 680 C C . PRO A 1 89 ? -7.806 -14.026 18.944 1.00 56.22 89 PRO A C 1
ATOM 682 O O . PRO A 1 89 ? -7.521 -12.836 19.105 1.00 56.22 89 PRO A O 1
ATOM 685 N N . PRO A 1 90 ? -9.070 -14.480 18.801 1.00 55.25 90 PRO A N 1
ATOM 686 C CA . PRO A 1 90 ? -10.259 -13.933 19.403 1.00 55.25 90 PRO A CA 1
ATOM 687 C C . PRO A 1 90 ? -10.142 -12.682 20.248 1.00 55.25 90 PRO A C 1
ATOM 689 O O . PRO A 1 90 ? -10.279 -12.842 21.457 1.00 55.25 90 PRO A O 1
ATOM 692 N N . GLY A 1 91 ? -9.889 -11.473 19.749 1.00 52.12 91 GLY A N 1
ATOM 693 C CA . GLY A 1 91 ? -10.073 -10.324 20.639 1.00 52.12 91 GLY A CA 1
ATOM 694 C C . GLY A 1 91 ? -11.502 -10.357 21.198 1.00 52.12 91 GLY A C 1
ATOM 695 O O . GLY A 1 91 ? -12.406 -10.852 20.522 1.00 52.12 91 GLY A O 1
ATOM 696 N N . ALA A 1 92 ? -11.744 -9.796 22.389 1.00 49.09 92 ALA A N 1
ATOM 697 C CA . ALA A 1 92 ? -13.096 -9.724 22.972 1.00 49.09 92 ALA A CA 1
ATOM 698 C C . ALA A 1 92 ? -14.146 -9.125 22.002 1.00 49.09 92 ALA A C 1
ATOM 700 O O . ALA A 1 92 ? -15.346 -9.341 22.153 1.00 49.09 92 ALA A O 1
ATOM 701 N N . GLN A 1 93 ? -13.691 -8.410 20.965 1.00 53.41 93 GLN A N 1
ATOM 702 C CA . GLN A 1 93 ? -14.453 -8.082 19.766 1.00 53.41 93 GLN A CA 1
ATOM 703 C C . GLN A 1 93 ? -13.732 -8.640 18.522 1.00 53.41 93 GLN A C 1
ATOM 705 O O . GLN A 1 93 ? -12.535 -8.399 18.348 1.00 53.41 93 GLN A O 1
ATOM 710 N N . ARG A 1 94 ? -14.472 -9.277 17.589 1.00 57.69 94 ARG A N 1
ATOM 711 C CA . ARG A 1 94 ? -13.981 -9.761 16.265 1.00 57.69 94 ARG A CA 1
ATOM 712 C C . ARG A 1 94 ? -13.148 -8.726 15.484 1.00 57.69 94 ARG A C 1
ATOM 714 O O . ARG A 1 94 ? -12.374 -9.079 14.602 1.00 57.69 94 ARG A O 1
ATOM 721 N N . ARG A 1 95 ? -13.286 -7.445 15.828 1.00 59.34 95 ARG A N 1
ATOM 722 C CA . ARG A 1 95 ? -12.595 -6.292 15.245 1.00 59.34 95 ARG A CA 1
ATOM 723 C C . ARG A 1 95 ? -11.075 -6.283 15.458 1.00 59.34 95 ARG A C 1
ATOM 725 O O . ARG A 1 95 ? -10.379 -5.665 14.662 1.00 59.34 95 ARG A O 1
ATOM 732 N N . ASN A 1 96 ? -10.558 -6.956 16.487 1.00 60.00 96 ASN A N 1
ATOM 733 C CA . ASN A 1 96 ? -9.132 -6.886 16.835 1.00 60.00 96 ASN A CA 1
ATOM 734 C C . ASN A 1 96 ? -8.224 -7.642 15.849 1.00 60.00 96 ASN A C 1
ATOM 736 O O . ASN A 1 96 ? -7.074 -7.258 15.680 1.00 60.00 96 ASN A O 1
ATOM 740 N N . HIS A 1 97 ? -8.741 -8.649 15.138 1.00 65.38 97 HIS A N 1
ATOM 741 C CA . HIS A 1 97 ? -7.962 -9.420 14.155 1.00 65.38 97 HIS A CA 1
ATOM 742 C C . HIS A 1 97 ? -7.575 -8.604 12.934 1.00 65.38 97 HIS A C 1
ATOM 744 O O . HIS A 1 97 ? -6.427 -8.628 12.506 1.00 65.38 97 HIS A O 1
ATOM 750 N N . ILE A 1 98 ? -8.547 -7.859 12.409 1.00 71.38 98 ILE A N 1
ATOM 751 C CA . ILE A 1 98 ? -8.363 -6.980 11.254 1.00 71.38 98 ILE A CA 1
ATOM 752 C C . ILE A 1 98 ? -7.341 -5.897 11.615 1.00 71.38 98 ILE A C 1
ATOM 754 O O . ILE A 1 98 ? -6.436 -5.592 10.853 1.00 71.38 98 ILE A O 1
ATOM 758 N N . ILE A 1 99 ? -7.403 -5.378 12.844 1.00 74.19 99 ILE A N 1
ATOM 759 C CA . ILE A 1 99 ? -6.443 -4.383 13.328 1.00 74.19 99 ILE A CA 1
ATOM 760 C C . ILE A 1 99 ? -5.008 -4.943 13.344 1.00 74.19 99 ILE A C 1
ATOM 762 O O . ILE A 1 99 ? -4.079 -4.258 12.911 1.00 74.19 99 ILE A O 1
ATOM 766 N N . THR A 1 100 ? -4.812 -6.178 13.810 1.00 76.38 100 THR A N 1
ATOM 767 C CA . THR A 1 100 ? -3.483 -6.805 13.825 1.00 76.38 100 THR A CA 1
ATOM 768 C C . THR A 1 100 ? -2.976 -7.124 12.421 1.00 76.38 100 THR A C 1
ATOM 770 O O . THR A 1 100 ? -1.805 -6.867 12.142 1.00 76.38 100 THR A O 1
ATOM 773 N N . LEU A 1 101 ? -3.836 -7.617 11.523 1.00 84.81 101 LEU A N 1
ATOM 774 C CA . LEU A 1 101 ? -3.458 -7.875 10.132 1.00 84.81 101 LEU A CA 1
ATOM 775 C C . LEU A 1 101 ? -2.997 -6.588 9.436 1.00 84.81 101 LEU A C 1
ATOM 777 O O . LEU A 1 101 ? -1.931 -6.570 8.827 1.00 84.81 101 LEU A O 1
ATOM 781 N N . ASN A 1 102 ? -3.738 -5.494 9.604 1.00 86.62 102 ASN A N 1
ATOM 782 C CA . ASN A 1 102 ? -3.419 -4.204 8.991 1.00 86.62 102 ASN A CA 1
ATOM 783 C C . ASN A 1 102 ? -2.101 -3.633 9.538 1.00 86.62 102 ASN A C 1
ATOM 785 O O . ASN A 1 102 ? -1.330 -3.012 8.811 1.00 86.62 102 ASN A O 1
ATOM 789 N N . ALA A 1 103 ? -1.811 -3.846 10.828 1.00 84.75 103 ALA A N 1
ATOM 790 C CA . ALA A 1 103 ? -0.534 -3.449 11.417 1.00 84.75 103 ALA A CA 1
ATOM 791 C C . ALA A 1 103 ? 0.634 -4.286 10.867 1.00 84.75 103 ALA A C 1
ATOM 793 O O . ALA A 1 103 ? 1.678 -3.727 10.528 1.00 84.75 103 ALA A O 1
ATOM 794 N N . ALA A 1 104 ? 0.449 -5.606 10.749 1.00 89.38 104 ALA A N 1
ATOM 795 C CA . ALA A 1 104 ? 1.450 -6.509 10.189 1.00 89.38 104 ALA A CA 1
ATOM 796 C C . ALA A 1 104 ? 1.738 -6.181 8.719 1.00 89.38 104 ALA A C 1
ATOM 798 O O . ALA A 1 104 ? 2.899 -6.033 8.339 1.00 89.38 104 ALA A O 1
ATOM 799 N N . HIS A 1 105 ? 0.693 -5.988 7.910 1.00 92.69 105 HIS A N 1
ATOM 800 C CA . HIS A 1 105 ? 0.836 -5.544 6.527 1.00 92.69 105 HIS A CA 1
ATOM 801 C C . HIS A 1 105 ? 1.572 -4.215 6.441 1.00 92.69 105 HIS A C 1
ATOM 803 O O . HIS A 1 105 ? 2.508 -4.113 5.651 1.00 92.69 105 HIS A O 1
ATOM 809 N N . GLY A 1 106 ? 1.232 -3.233 7.278 1.00 90.75 106 GLY A N 1
ATOM 810 C CA . GLY A 1 106 ? 1.893 -1.937 7.213 1.00 90.75 106 GLY A CA 1
ATOM 811 C C . GLY A 1 106 ? 3.397 -2.005 7.477 1.00 90.75 106 GLY A C 1
ATOM 812 O O . GLY A 1 106 ? 4.176 -1.380 6.759 1.00 90.75 106 GLY A O 1
ATOM 813 N N . ALA A 1 107 ? 3.829 -2.831 8.431 1.00 90.06 107 ALA A N 1
ATOM 814 C CA . ALA A 1 107 ? 5.250 -3.068 8.678 1.00 90.06 107 ALA A CA 1
ATOM 815 C C . ALA A 1 107 ? 5.924 -3.828 7.521 1.00 90.06 107 ALA A C 1
ATOM 817 O O . ALA A 1 107 ? 6.934 -3.374 6.984 1.00 90.06 107 ALA A O 1
ATOM 818 N N . VAL A 1 108 ? 5.354 -4.967 7.116 1.00 94.12 108 VAL A N 1
ATOM 819 C CA . VAL A 1 108 ? 5.942 -5.851 6.097 1.00 94.12 108 VAL A CA 1
ATOM 820 C C . VAL A 1 108 ? 6.012 -5.161 4.733 1.00 94.12 108 VAL A C 1
ATOM 822 O O . VAL A 1 108 ? 7.051 -5.213 4.080 1.00 94.12 108 VAL A O 1
ATOM 825 N N . SER A 1 109 ? 4.947 -4.475 4.311 1.00 94.75 109 SER A N 1
ATOM 826 C CA . SER A 1 109 ? 4.902 -3.755 3.030 1.00 94.75 109 SER A CA 1
ATOM 827 C C . SER A 1 109 ? 5.855 -2.561 3.001 1.00 94.75 109 SER A C 1
ATOM 829 O O . SER A 1 109 ? 6.545 -2.365 1.999 1.00 94.75 109 SER A O 1
ATOM 831 N N . THR A 1 110 ? 5.978 -1.813 4.102 1.00 92.88 110 THR A N 1
ATOM 832 C CA . THR A 1 110 ? 6.945 -0.709 4.208 1.00 92.88 110 THR A CA 1
ATOM 833 C C . THR A 1 110 ? 8.377 -1.232 4.099 1.00 92.88 110 THR A C 1
ATOM 835 O O . THR A 1 110 ? 9.152 -0.724 3.295 1.00 92.88 110 THR A O 1
ATOM 838 N N . ILE A 1 111 ? 8.734 -2.279 4.849 1.00 94.31 111 ILE A N 1
ATOM 839 C CA . ILE A 1 111 ? 10.087 -2.853 4.800 1.00 94.31 111 ILE A CA 1
ATOM 840 C C . ILE A 1 111 ? 10.376 -3.406 3.402 1.00 94.31 111 ILE A C 1
ATOM 842 O O . ILE A 1 111 ? 11.381 -3.045 2.796 1.00 94.31 111 ILE A O 1
ATOM 846 N N . ALA A 1 112 ? 9.476 -4.226 2.853 1.00 95.94 112 ALA A N 1
ATOM 847 C CA . ALA A 1 112 ? 9.669 -4.837 1.543 1.00 95.94 112 ALA A CA 1
ATOM 848 C C . ALA A 1 112 ? 9.796 -3.795 0.425 1.00 95.94 112 ALA A C 1
ATOM 850 O O . ALA A 1 112 ? 10.648 -3.944 -0.453 1.00 95.94 112 ALA A O 1
ATOM 851 N N . SER A 1 113 ? 8.988 -2.732 0.453 1.00 94.44 113 SER A N 1
ATOM 852 C CA . SER A 1 113 ? 9.079 -1.648 -0.528 1.00 94.44 113 SER A CA 1
ATOM 853 C C . SER A 1 113 ? 10.367 -0.848 -0.380 1.00 94.44 113 SER A C 1
ATOM 855 O O . SER A 1 113 ? 11.060 -0.650 -1.375 1.00 94.44 113 SER A O 1
ATOM 857 N N . MET A 1 114 ? 10.756 -0.472 0.841 1.00 93.56 114 MET A N 1
ATOM 858 C CA . MET A 1 114 ? 12.028 0.211 1.087 1.00 93.56 114 MET A CA 1
ATOM 859 C C . MET A 1 114 ? 13.219 -0.621 0.609 1.00 93.56 114 MET A C 1
ATOM 861 O O . MET A 1 114 ? 14.070 -0.100 -0.103 1.00 93.56 114 MET A O 1
ATOM 865 N N . THR A 1 115 ? 13.262 -1.917 0.928 1.00 94.75 115 THR A N 1
ATOM 866 C CA . THR A 1 115 ? 14.312 -2.831 0.453 1.00 94.75 115 THR A CA 1
ATOM 867 C C . THR A 1 115 ? 14.301 -2.946 -1.071 1.00 94.75 115 THR A C 1
ATOM 869 O O . THR A 1 115 ? 15.356 -2.864 -1.698 1.00 94.75 115 THR A O 1
ATOM 872 N N . THR A 1 116 ? 13.118 -3.082 -1.680 1.00 94.12 116 THR A N 1
ATOM 873 C CA . THR A 1 116 ? 12.975 -3.164 -3.142 1.00 94.12 116 THR A CA 1
ATOM 874 C C . THR A 1 116 ? 13.529 -1.914 -3.820 1.00 94.12 116 THR A C 1
ATOM 876 O O . THR A 1 116 ? 14.294 -2.026 -4.774 1.00 94.12 116 THR A O 1
ATOM 879 N N . LEU A 1 117 ? 13.169 -0.732 -3.319 1.00 91.94 117 LEU A N 1
ATOM 880 C CA . LEU A 1 117 ? 13.576 0.548 -3.892 1.00 91.94 117 LEU A CA 1
ATOM 881 C C . LEU A 1 117 ? 15.059 0.834 -3.648 1.00 91.94 117 LEU A C 1
ATOM 883 O O . LEU A 1 117 ? 15.764 1.214 -4.577 1.00 91.94 117 LEU A O 1
ATOM 887 N N . TYR A 1 118 ? 15.545 0.607 -2.425 1.00 91.88 118 TYR A N 1
ATOM 888 C CA . TYR A 1 118 ? 16.923 0.906 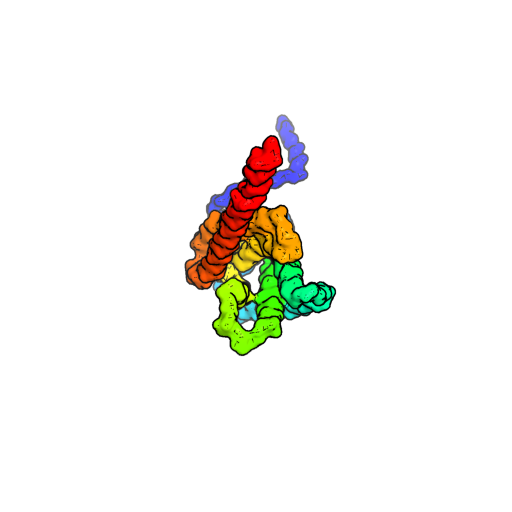-2.037 1.00 91.88 118 TYR A CA 1
ATOM 889 C C . TYR A 1 118 ? 17.946 0.047 -2.789 1.00 91.88 118 TYR A C 1
ATOM 891 O O . TYR A 1 118 ? 18.952 0.564 -3.267 1.00 91.88 118 TYR A O 1
ATOM 899 N N . TYR A 1 119 ? 17.681 -1.255 -2.937 1.00 90.88 119 TYR A N 1
ATOM 900 C CA . TYR A 1 119 ? 18.577 -2.176 -3.646 1.00 90.88 119 TYR A CA 1
ATOM 901 C C . TYR A 1 119 ? 18.219 -2.361 -5.128 1.00 90.88 119 TYR A C 1
ATOM 903 O O . TYR A 1 119 ? 18.896 -3.106 -5.836 1.00 90.88 119 TYR A O 1
ATOM 911 N N . GLY A 1 120 ? 17.158 -1.711 -5.614 1.00 87.31 120 GLY A N 1
ATOM 912 C CA . GLY A 1 120 ? 16.706 -1.839 -6.998 1.00 87.31 120 GLY A CA 1
ATOM 913 C C . GLY A 1 120 ? 16.225 -3.248 -7.366 1.00 87.31 120 GLY A C 1
ATOM 914 O O . GLY A 1 120 ? 16.385 -3.659 -8.518 1.00 87.31 120 GLY A O 1
ATOM 915 N N . LEU A 1 121 ? 15.629 -3.988 -6.427 1.00 89.88 121 LEU A N 1
ATOM 916 C CA . LEU A 1 121 ? 15.183 -5.373 -6.631 1.00 89.88 121 LEU A CA 1
ATOM 917 C C . LEU A 1 121 ? 13.999 -5.471 -7.608 1.00 89.88 121 LEU A C 1
ATOM 919 O O . LEU A 1 121 ? 13.413 -4.470 -8.034 1.00 89.88 121 LEU A O 1
ATOM 923 N N . VAL A 1 122 ? 13.650 -6.699 -7.995 1.00 90.88 122 VAL A N 1
ATOM 924 C CA . VAL A 1 122 ? 12.404 -6.974 -8.722 1.00 90.88 122 VAL A CA 1
ATOM 925 C C . VAL A 1 122 ? 11.198 -6.674 -7.833 1.00 90.88 122 VAL A C 1
ATOM 927 O O . VAL A 1 122 ? 11.200 -6.959 -6.637 1.00 90.88 122 VAL A O 1
ATOM 930 N N . THR A 1 123 ? 10.155 -6.092 -8.416 1.00 93.44 123 THR A N 1
ATOM 931 C CA . THR A 1 123 ? 8.985 -5.604 -7.671 1.00 93.44 123 THR A CA 1
ATOM 932 C C . THR A 1 123 ? 7.958 -6.695 -7.370 1.00 93.44 123 THR A C 1
ATOM 934 O O . THR A 1 123 ? 7.041 -6.464 -6.589 1.00 93.44 123 THR A O 1
ATOM 937 N N . THR A 1 124 ? 8.127 -7.905 -7.916 1.00 94.25 124 THR A N 1
ATOM 938 C CA . THR A 1 124 ? 7.196 -9.036 -7.757 1.00 94.25 124 THR A CA 1
ATOM 939 C C . THR A 1 124 ? 6.853 -9.305 -6.295 1.00 94.25 124 THR A C 1
ATOM 941 O O . THR A 1 124 ? 5.678 -9.346 -5.945 1.00 94.25 124 THR A O 1
ATOM 944 N N . THR A 1 125 ? 7.853 -9.414 -5.418 1.00 94.62 125 THR A N 1
ATOM 945 C CA . THR A 1 125 ? 7.620 -9.725 -4.001 1.00 94.62 125 THR A CA 1
ATOM 946 C C . THR A 1 125 ? 6.912 -8.588 -3.267 1.00 94.62 125 THR A C 1
ATOM 948 O O . THR A 1 125 ? 5.937 -8.835 -2.561 1.00 94.62 125 THR A O 1
ATOM 951 N N . SER A 1 126 ? 7.358 -7.339 -3.434 1.00 95.81 126 SER A N 1
ATOM 952 C CA . SER A 1 126 ? 6.743 -6.182 -2.762 1.00 95.81 126 SER A CA 1
ATOM 953 C C . SER A 1 126 ? 5.309 -5.944 -3.235 1.00 95.81 126 SER A C 1
ATOM 955 O O . SER A 1 126 ? 4.418 -5.692 -2.422 1.00 95.81 126 SER A O 1
ATOM 957 N N . VAL A 1 127 ? 5.041 -6.109 -4.531 1.00 96.31 127 VAL A N 1
ATOM 958 C CA . VAL A 1 127 ? 3.684 -6.060 -5.089 1.00 96.31 127 VAL A CA 1
ATOM 959 C C . VAL A 1 127 ? 2.828 -7.212 -4.548 1.00 96.31 127 VAL A C 1
ATOM 961 O O . VAL A 1 127 ? 1.732 -6.957 -4.045 1.00 96.31 127 VAL A O 1
ATOM 964 N N . ALA A 1 128 ? 3.331 -8.453 -4.568 1.00 97.25 128 ALA A N 1
ATOM 965 C CA . ALA A 1 128 ? 2.608 -9.633 -4.089 1.00 97.25 128 ALA A CA 1
ATOM 966 C C . ALA A 1 128 ? 2.196 -9.525 -2.616 1.00 97.25 128 ALA A C 1
ATOM 968 O O . ALA A 1 128 ? 1.066 -9.875 -2.281 1.00 97.25 128 ALA A O 1
ATOM 969 N N . ILE A 1 129 ? 3.068 -8.996 -1.750 1.00 97.12 129 ILE A N 1
ATOM 970 C CA . ILE A 1 129 ? 2.788 -8.751 -0.324 1.00 97.12 129 ILE A CA 1
ATOM 971 C C . ILE A 1 129 ? 1.507 -7.933 -0.145 1.00 97.12 129 ILE A C 1
ATOM 973 O O . ILE A 1 129 ? 0.636 -8.313 0.635 1.00 97.12 129 ILE A O 1
ATOM 977 N N . SER A 1 130 ? 1.369 -6.827 -0.881 1.00 96.56 130 SER A N 1
ATOM 978 C CA . SER A 1 130 ? 0.204 -5.948 -0.731 1.00 96.56 130 SER A CA 1
ATOM 979 C C . SER A 1 130 ? -1.022 -6.458 -1.476 1.00 96.56 130 SER A C 1
ATOM 981 O O . SER A 1 130 ? -2.119 -6.363 -0.939 1.00 96.56 130 SER A O 1
ATOM 983 N N . LEU A 1 131 ? -0.860 -7.048 -2.666 1.00 97.56 131 LEU A N 1
ATOM 984 C CA . LEU A 1 131 ? -1.982 -7.640 -3.403 1.00 97.56 131 LEU A CA 1
ATOM 985 C C . LEU A 1 131 ? -2.631 -8.787 -2.623 1.00 97.56 131 LEU A C 1
ATOM 987 O O . LEU A 1 131 ? -3.848 -8.819 -2.459 1.00 97.56 131 LEU A O 1
ATOM 991 N N . SER A 1 132 ? -1.822 -9.707 -2.101 1.00 97.50 132 SER A N 1
ATOM 992 C CA . SER A 1 132 ? -2.312 -10.817 -1.279 1.00 97.50 132 SER A CA 1
ATOM 993 C C . SER A 1 132 ? -2.986 -10.334 0.006 1.00 97.50 132 SER A C 1
ATOM 995 O O . SER A 1 132 ? -4.025 -10.880 0.372 1.00 97.50 132 SER A O 1
ATOM 997 N N . TYR A 1 133 ? -2.448 -9.297 0.661 1.00 95.94 133 TYR A N 1
ATOM 998 C CA . TYR A 1 133 ? -3.083 -8.678 1.824 1.00 95.94 133 TYR A CA 1
ATOM 999 C C . TYR A 1 133 ? -4.436 -8.071 1.455 1.00 95.94 133 TYR A C 1
ATOM 1001 O O . TYR A 1 133 ? -5.434 -8.411 2.086 1.00 95.94 133 TYR A O 1
ATOM 1009 N N . PHE A 1 134 ? -4.494 -7.233 0.412 1.00 95.44 134 PHE A N 1
ATOM 1010 C CA . PHE A 1 134 ? -5.744 -6.592 0.017 1.00 95.44 134 PHE A CA 1
ATOM 1011 C C . PHE A 1 134 ? -6.809 -7.625 -0.356 1.00 95.44 134 PHE A C 1
ATOM 1013 O O . PHE A 1 134 ? -7.979 -7.429 -0.049 1.00 95.44 134 PHE A O 1
ATOM 1020 N N . LEU A 1 135 ? -6.417 -8.742 -0.972 1.00 96.56 135 LEU A N 1
ATOM 1021 C CA . LEU A 1 135 ? -7.329 -9.835 -1.287 1.00 96.56 135 LEU A CA 1
ATOM 1022 C C . LEU A 1 135 ? -7.840 -10.535 -0.021 1.00 96.56 135 LEU A C 1
ATOM 1024 O O . LEU A 1 135 ? -9.046 -10.710 0.142 1.00 96.56 135 LEU A O 1
ATOM 1028 N N . VAL A 1 136 ? -6.932 -10.937 0.872 1.00 94.81 136 VAL A N 1
ATOM 1029 C CA . VAL A 1 136 ? -7.282 -11.676 2.093 1.00 94.81 136 VAL A CA 1
ATOM 1030 C C . VAL A 1 136 ? -8.128 -10.820 3.034 1.00 94.81 136 VAL A C 1
ATOM 1032 O O . VAL A 1 136 ? -9.146 -11.310 3.526 1.00 94.81 136 VAL A O 1
ATOM 1035 N N . ASP A 1 137 ? -7.765 -9.551 3.253 1.00 92.12 137 ASP A N 1
ATOM 1036 C CA . ASP A 1 137 ? -8.555 -8.658 4.106 1.00 92.12 137 ASP A CA 1
ATOM 1037 C C . ASP A 1 137 ? -9.906 -8.335 3.459 1.00 92.12 137 ASP A C 1
ATOM 1039 O O . ASP A 1 137 ? -10.927 -8.407 4.132 1.00 92.12 137 ASP A O 1
ATOM 1043 N N . LEU A 1 138 ? -9.975 -8.124 2.137 1.00 92.62 138 LEU A N 1
ATOM 1044 C CA . LEU A 1 138 ? -11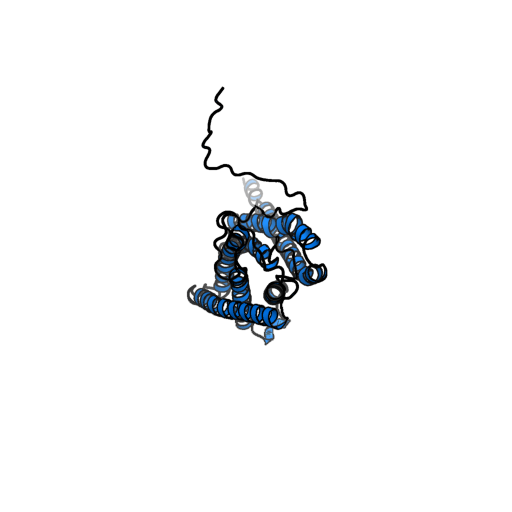.254 -7.921 1.446 1.00 92.62 138 LEU A CA 1
ATOM 1045 C C . LEU A 1 138 ? -12.209 -9.110 1.635 1.00 92.62 138 LEU A C 1
ATOM 1047 O O . LEU A 1 138 ? -13.381 -8.912 1.956 1.00 92.62 138 LEU A O 1
ATOM 1051 N N . VAL A 1 139 ? -11.718 -10.345 1.490 1.00 92.00 139 VAL A N 1
ATOM 1052 C CA . VAL A 1 139 ? -12.521 -11.551 1.752 1.00 92.00 139 VAL A CA 1
ATOM 1053 C C . VAL A 1 139 ? -12.947 -11.606 3.220 1.00 92.00 139 VAL A C 1
ATOM 1055 O O . VAL A 1 139 ? -14.113 -11.881 3.511 1.00 92.00 139 VAL A O 1
ATOM 1058 N N . ALA A 1 140 ? -12.044 -11.303 4.156 1.00 88.69 140 ALA A N 1
ATOM 1059 C CA . ALA A 1 140 ? -12.369 -11.256 5.579 1.00 88.69 140 ALA A CA 1
ATOM 1060 C C . ALA A 1 140 ? -13.443 -10.197 5.894 1.00 88.69 140 ALA A C 1
ATOM 1062 O O . ALA A 1 140 ? -14.353 -10.472 6.678 1.00 88.69 140 ALA A O 1
ATOM 1063 N N . MET A 1 141 ? -13.383 -9.029 5.249 1.00 88.44 141 MET A N 1
ATOM 1064 C CA . MET A 1 141 ? -14.367 -7.955 5.374 1.00 88.44 141 MET A CA 1
ATOM 1065 C C . MET A 1 141 ? -15.746 -8.369 4.851 1.00 88.44 141 MET A C 1
ATOM 1067 O O . MET A 1 141 ? -16.745 -8.148 5.536 1.00 88.44 141 MET A O 1
ATOM 1071 N N . VAL A 1 142 ? -15.815 -9.011 3.680 1.00 89.81 142 VAL A N 1
ATOM 1072 C CA . VAL A 1 142 ? -17.083 -9.520 3.123 1.00 89.81 142 VAL A CA 1
ATOM 1073 C C . VAL A 1 142 ? -17.684 -10.579 4.045 1.00 89.81 142 VAL A C 1
ATOM 1075 O O . VAL A 1 142 ? -18.875 -10.528 4.354 1.00 89.81 142 VAL A O 1
ATOM 1078 N N . CYS A 1 143 ? -16.859 -11.505 4.540 1.00 87.00 143 CYS A N 1
ATOM 1079 C CA . CYS A 1 143 ? -17.283 -12.533 5.489 1.00 87.00 143 CYS A CA 1
ATOM 1080 C C . CYS A 1 143 ? -17.754 -11.944 6.828 1.00 87.00 143 CYS A C 1
ATOM 1082 O O . CYS A 1 143 ? -18.661 -12.499 7.449 1.00 87.00 143 CYS A O 1
ATOM 1084 N N . SER A 1 144 ? -17.151 -10.844 7.296 1.00 83.62 144 SER A N 1
ATOM 1085 C CA . SER A 1 144 ? -17.536 -10.210 8.560 1.00 83.62 144 SER A CA 1
ATOM 1086 C C . SER A 1 144 ? -18.818 -9.393 8.454 1.00 83.62 144 SER A C 1
ATOM 1088 O O . SER A 1 144 ? -19.610 -9.391 9.395 1.00 83.62 144 SER A O 1
ATOM 1090 N N . ASP A 1 145 ? -19.001 -8.686 7.340 1.00 85.75 145 ASP A N 1
ATOM 1091 C CA . ASP A 1 145 ? -20.096 -7.729 7.170 1.00 85.75 145 ASP A CA 1
ATOM 1092 C C . ASP A 1 145 ? -21.354 -8.392 6.582 1.00 85.75 145 ASP A C 1
ATOM 1094 O O . ASP A 1 145 ? -22.478 -7.974 6.874 1.00 85.75 145 ASP A O 1
ATOM 1098 N N . GLY A 1 146 ? -21.166 -9.454 5.792 1.00 84.62 146 GLY A N 1
ATOM 1099 C CA . GLY A 1 146 ? -22.217 -10.139 5.048 1.00 84.62 146 GLY A CA 1
ATOM 1100 C C . GLY A 1 146 ? -22.593 -9.409 3.754 1.00 84.62 146 GLY A C 1
ATOM 1101 O O . GLY A 1 146 ? -22.738 -8.187 3.720 1.00 84.62 146 GLY A O 1
ATOM 1102 N N . LEU A 1 147 ? -22.807 -10.174 2.679 1.00 83.69 147 LEU A N 1
ATOM 1103 C CA . LEU A 1 147 ? -23.117 -9.652 1.337 1.00 83.69 147 LEU A CA 1
ATOM 1104 C C . LEU A 1 147 ? -24.382 -8.781 1.298 1.00 83.69 147 LEU A C 1
ATOM 1106 O O . LEU A 1 147 ? -24.428 -7.778 0.591 1.00 83.69 147 LEU A O 1
ATOM 1110 N N . THR A 1 148 ? -25.398 -9.132 2.084 1.00 83.56 148 THR A N 1
ATOM 1111 C CA . THR A 1 148 ? -26.693 -8.435 2.103 1.00 83.56 148 THR A CA 1
ATOM 1112 C C . THR A 1 148 ? -26.628 -7.058 2.761 1.00 83.56 148 THR A C 1
ATOM 1114 O O . THR A 1 148 ? -27.473 -6.211 2.492 1.00 83.56 148 THR A O 1
ATOM 1117 N N . ASN A 1 149 ? -25.624 -6.810 3.606 1.00 82.88 149 ASN A N 1
ATOM 1118 C CA . ASN A 1 149 ? -25.524 -5.577 4.388 1.00 82.88 149 ASN A CA 1
ATOM 1119 C C . ASN A 1 149 ? -24.636 -4.516 3.731 1.00 82.88 149 ASN A C 1
ATOM 1121 O O . ASN A 1 149 ? -24.546 -3.405 4.258 1.00 82.88 149 ASN A O 1
ATOM 1125 N N . LEU A 1 150 ? -24.006 -4.821 2.589 1.00 78.94 150 LEU A N 1
ATOM 1126 C CA . LEU A 1 150 ? -23.028 -3.942 1.938 1.00 78.94 150 LEU A CA 1
ATOM 1127 C C . LEU A 1 150 ? -23.591 -2.548 1.612 1.00 78.94 150 LEU A C 1
ATOM 1129 O O . LEU A 1 150 ? -22.892 -1.549 1.767 1.00 78.94 150 LEU A O 1
ATOM 1133 N N . LEU A 1 151 ? -24.872 -2.460 1.243 1.00 81.06 151 LEU A N 1
ATOM 1134 C CA . LEU A 1 151 ? -25.538 -1.188 0.929 1.00 81.06 151 LEU A CA 1
ATOM 1135 C C . LEU A 1 151 ? -25.879 -0.348 2.172 1.00 81.06 151 LEU A C 1
ATOM 1137 O O . LEU A 1 151 ? -26.109 0.851 2.062 1.00 81.06 151 LEU A O 1
ATOM 1141 N N . SER A 1 152 ? -25.892 -0.964 3.355 1.00 88.75 152 SER A N 1
ATOM 1142 C CA . SER A 1 152 ? -26.186 -0.300 4.636 1.00 88.75 152 SER A CA 1
ATOM 1143 C C . SER A 1 152 ? -24.927 0.137 5.395 1.00 88.75 152 SER A C 1
ATOM 1145 O O . SER A 1 152 ? -24.997 0.609 6.534 1.00 88.75 152 SER A O 1
ATOM 1147 N N . LEU A 1 153 ? -23.751 -0.036 4.785 1.00 85.88 153 LEU A N 1
ATOM 1148 C CA . LEU A 1 153 ? -22.479 0.252 5.429 1.00 85.88 153 LEU A CA 1
ATOM 1149 C C . LEU A 1 153 ? -22.281 1.750 5.654 1.00 85.88 153 LEU A C 1
ATOM 1151 O O . LEU A 1 153 ? -22.601 2.605 4.831 1.00 85.88 153 LEU A O 1
ATOM 1155 N N . ARG A 1 154 ? -21.654 2.073 6.786 1.00 86.62 154 ARG A N 1
ATOM 1156 C CA . ARG A 1 154 ? -21.190 3.436 7.063 1.00 86.62 154 ARG A CA 1
ATOM 1157 C C . ARG A 1 154 ? -20.134 3.838 6.033 1.00 86.62 154 ARG A C 1
ATOM 1159 O O . ARG A 1 154 ? -19.288 3.020 5.677 1.00 86.62 154 ARG A O 1
ATOM 1166 N N . LEU A 1 155 ? -20.096 5.122 5.673 1.00 84.00 155 LEU A N 1
ATOM 1167 C CA . LEU A 1 155 ? -19.145 5.672 4.697 1.00 84.00 155 LEU A CA 1
ATOM 1168 C C . LEU A 1 155 ? -17.687 5.263 4.966 1.00 84.00 155 LEU A C 1
ATOM 1170 O O . LEU A 1 155 ? -16.980 4.884 4.042 1.00 84.00 155 LEU A O 1
ATOM 1174 N N . SER A 1 156 ? -17.246 5.267 6.230 1.00 81.19 156 SER A N 1
ATOM 1175 C CA . SER A 1 156 ? -15.881 4.849 6.582 1.00 81.19 156 SER A CA 1
ATOM 1176 C C . SER A 1 156 ? -15.574 3.414 6.153 1.00 81.19 156 SER A C 1
ATOM 1178 O O . SER A 1 156 ? -14.464 3.133 5.732 1.00 81.19 156 SER A O 1
ATOM 1180 N N . ARG A 1 157 ? -16.558 2.514 6.255 1.00 86.38 157 ARG A N 1
ATOM 1181 C CA . ARG A 1 157 ? -16.405 1.112 5.869 1.00 86.38 157 ARG A CA 1
ATOM 1182 C C . ARG A 1 157 ? -16.458 0.948 4.352 1.00 86.38 157 ARG A C 1
ATOM 1184 O O . ARG A 1 157 ? -15.673 0.185 3.812 1.00 86.38 157 ARG A O 1
ATOM 1191 N N . VAL A 1 158 ? -17.313 1.707 3.662 1.00 87.94 158 VAL A N 1
ATOM 1192 C CA . VAL A 1 158 ? -17.334 1.767 2.187 1.00 87.94 158 VAL A CA 1
ATOM 1193 C C . VAL A 1 158 ? -15.982 2.235 1.635 1.00 87.94 158 VAL A C 1
ATOM 1195 O O . VAL A 1 158 ? -15.490 1.684 0.655 1.00 87.94 158 VAL A O 1
ATOM 1198 N N . MET A 1 159 ? -15.341 3.205 2.291 1.00 86.69 159 MET A N 1
ATOM 1199 C CA . MET A 1 159 ? -13.993 3.643 1.925 1.00 86.69 159 MET A CA 1
ATOM 1200 C C . MET A 1 159 ? -12.938 2.550 2.114 1.00 86.69 159 MET A C 1
ATOM 1202 O O . MET A 1 159 ? -12.062 2.434 1.262 1.00 86.69 159 MET A O 1
ATOM 1206 N N . ASP A 1 160 ? -13.030 1.735 3.172 1.00 87.50 160 ASP A N 1
ATOM 1207 C CA . ASP A 1 160 ? -12.137 0.580 3.346 1.00 87.50 160 ASP A CA 1
ATOM 1208 C C . ASP A 1 160 ? -12.273 -0.382 2.149 1.00 87.50 160 ASP A C 1
ATOM 1210 O O . ASP A 1 160 ? -11.263 -0.789 1.578 1.00 87.50 160 ASP A O 1
ATOM 1214 N N . TYR A 1 161 ? -13.502 -0.681 1.702 1.00 90.56 161 TYR A N 1
ATOM 1215 C CA . TYR A 1 161 ? -13.740 -1.500 0.500 1.00 90.56 161 TYR A CA 1
ATOM 1216 C C . TYR A 1 161 ? -13.127 -0.873 -0.753 1.00 90.56 161 TYR A C 1
ATOM 1218 O O . TYR A 1 161 ? -12.407 -1.546 -1.490 1.00 90.56 161 TYR A O 1
ATOM 1226 N N . ALA A 1 162 ? -13.376 0.419 -0.982 1.00 90.31 162 ALA A N 1
ATOM 1227 C CA . ALA A 1 162 ? -12.821 1.135 -2.126 1.00 90.31 162 ALA A CA 1
ATOM 1228 C C . ALA A 1 162 ? -11.284 1.104 -2.119 1.00 90.31 162 ALA A C 1
ATOM 1230 O O . ALA A 1 162 ? -10.672 0.848 -3.152 1.00 90.31 162 ALA A O 1
ATOM 1231 N N . HIS A 1 163 ? -10.658 1.295 -0.955 1.00 90.75 163 HIS A N 1
ATOM 1232 C CA . HIS A 1 163 ? -9.208 1.222 -0.799 1.00 90.75 163 HIS A CA 1
ATOM 1233 C C . HIS A 1 163 ? -8.650 -0.149 -1.200 1.00 90.75 163 HIS A C 1
ATOM 1235 O O . HIS A 1 163 ? -7.680 -0.201 -1.952 1.00 90.75 163 HIS A O 1
ATOM 1241 N N . HIS A 1 164 ? -9.282 -1.240 -0.759 1.00 92.81 164 HIS A N 1
ATOM 1242 C CA . HIS A 1 164 ? -8.848 -2.603 -1.077 1.00 92.81 164 HIS A CA 1
ATOM 1243 C C . HIS A 1 164 ? -9.041 -2.936 -2.559 1.00 92.81 164 HIS A C 1
ATOM 1245 O O . HIS A 1 164 ? -8.126 -3.443 -3.204 1.00 92.81 164 HIS A O 1
ATOM 1251 N N . ILE A 1 165 ? -10.201 -2.596 -3.128 1.00 93.31 165 ILE A N 1
ATOM 1252 C CA . ILE A 1 165 ? -10.506 -2.847 -4.543 1.00 93.31 165 ILE A CA 1
ATOM 1253 C C . ILE A 1 165 ? -9.563 -2.047 -5.448 1.00 93.31 165 ILE A C 1
ATOM 1255 O O . ILE A 1 165 ? -8.970 -2.606 -6.369 1.00 93.31 165 ILE A O 1
ATOM 1259 N N . PHE A 1 166 ? -9.373 -0.754 -5.171 1.00 92.00 166 PHE A N 1
ATOM 1260 C CA . PHE A 1 166 ? -8.434 0.070 -5.932 1.00 92.00 166 PHE A CA 1
ATOM 1261 C C . PHE A 1 166 ? -6.986 -0.372 -5.723 1.00 92.00 166 PHE A C 1
ATOM 1263 O O . PHE A 1 166 ? -6.221 -0.379 -6.684 1.00 92.00 166 PHE A O 1
ATOM 1270 N N . GLY A 1 167 ? -6.617 -0.782 -4.507 1.00 91.69 167 GLY A N 1
ATOM 1271 C CA . GLY A 1 167 ? -5.301 -1.334 -4.196 1.00 91.69 167 GLY A CA 1
ATOM 1272 C C . GLY A 1 167 ? -4.992 -2.607 -4.986 1.00 91.69 167 GLY A C 1
ATOM 1273 O O . GLY A 1 167 ? -3.875 -2.746 -5.485 1.00 91.69 167 GLY A O 1
ATOM 1274 N N . LEU A 1 168 ? -5.976 -3.498 -5.154 1.00 94.50 168 LEU A N 1
ATOM 1275 C CA . LEU A 1 168 ? -5.870 -4.697 -5.992 1.00 94.50 168 LEU A CA 1
ATOM 1276 C C . LEU A 1 168 ? -5.751 -4.346 -7.473 1.00 94.50 168 LEU A C 1
ATOM 1278 O O . LEU A 1 168 ? -4.795 -4.747 -8.134 1.00 94.50 168 LEU A O 1
ATOM 1282 N N . TYR A 1 169 ? -6.711 -3.574 -7.983 1.00 93.31 169 TYR A N 1
ATOM 1283 C CA . TYR A 1 169 ? -6.780 -3.221 -9.396 1.00 93.31 169 TYR A CA 1
ATOM 1284 C C . TYR A 1 169 ? -5.506 -2.507 -9.860 1.00 93.31 169 TYR A C 1
ATOM 1286 O O . TYR A 1 169 ? -4.846 -2.952 -10.800 1.00 93.31 169 TYR A O 1
ATOM 1294 N N . TRP A 1 170 ? -5.105 -1.442 -9.161 1.00 90.75 170 TRP A N 1
ATOM 1295 C CA . TRP A 1 170 ? -3.921 -0.676 -9.542 1.00 90.75 170 TRP A CA 1
ATOM 1296 C C . TRP A 1 170 ? -2.621 -1.429 -9.285 1.00 90.75 170 TRP A C 1
ATOM 1298 O O . TRP A 1 170 ? -1.686 -1.264 -10.062 1.00 90.75 170 TRP A O 1
ATOM 1308 N N . GLY A 1 171 ? -2.553 -2.293 -8.268 1.00 92.69 171 GLY A N 1
ATOM 1309 C CA . GLY A 1 171 ? -1.372 -3.130 -8.057 1.00 92.69 171 GLY A CA 1
ATOM 1310 C C . GLY A 1 171 ? -1.116 -4.087 -9.221 1.00 92.69 171 GLY A C 1
ATOM 1311 O O . GLY A 1 171 ? 0.022 -4.203 -9.671 1.00 92.69 171 GLY A O 1
ATOM 1312 N N . VAL A 1 172 ? -2.169 -4.701 -9.773 1.00 93.44 172 VAL A N 1
ATOM 1313 C CA . VAL A 1 172 ? -2.057 -5.558 -10.967 1.00 93.44 172 VAL A CA 1
ATOM 1314 C C . VAL A 1 172 ? -1.719 -4.731 -12.206 1.00 93.44 172 VAL A C 1
ATOM 1316 O O . VAL A 1 172 ? -0.749 -5.038 -12.897 1.00 93.44 172 VAL A O 1
ATOM 1319 N N . VAL A 1 173 ? -2.470 -3.657 -12.474 1.00 91.12 173 VAL A N 1
ATOM 1320 C CA . VAL A 1 173 ? -2.269 -2.819 -13.670 1.00 91.12 173 VAL A CA 1
ATOM 1321 C C . VAL A 1 173 ? -0.853 -2.241 -13.721 1.00 91.12 173 VAL A C 1
ATOM 1323 O O . VAL A 1 173 ? -0.204 -2.311 -14.765 1.00 91.12 173 VAL A O 1
ATOM 1326 N N . LEU A 1 174 ? -0.352 -1.704 -12.605 1.00 90.19 174 LEU A N 1
ATOM 1327 C CA . LEU A 1 174 ? 0.982 -1.101 -12.530 1.00 90.19 174 LEU A CA 1
ATOM 1328 C C . LEU A 1 174 ? 2.104 -2.140 -12.553 1.00 90.19 174 LEU A C 1
ATOM 1330 O O . LEU A 1 174 ? 3.215 -1.809 -12.953 1.00 90.19 174 LEU A O 1
ATOM 1334 N N . PHE A 1 175 ? 1.845 -3.381 -12.136 1.00 91.44 175 PHE A N 1
ATOM 1335 C CA . PHE A 1 175 ? 2.812 -4.467 -12.273 1.00 91.44 175 PHE A CA 1
ATOM 1336 C C . PHE A 1 175 ? 2.924 -4.954 -13.717 1.00 91.44 175 PHE A C 1
ATOM 1338 O O . PHE A 1 175 ? 4.026 -5.014 -14.258 1.00 91.44 175 PHE A O 1
ATOM 1345 N N . VAL A 1 176 ? 1.791 -5.252 -14.361 1.00 89.94 176 VAL A N 1
ATOM 1346 C CA . VAL A 1 176 ? 1.760 -5.742 -15.751 1.00 89.94 176 VAL A CA 1
ATOM 1347 C C . VAL A 1 176 ? 2.371 -4.716 -16.705 1.00 89.94 176 VAL A C 1
ATOM 1349 O O . VAL A 1 176 ? 3.104 -5.078 -17.620 1.00 89.94 176 VAL A O 1
ATOM 1352 N N . ASN A 1 177 ? 2.122 -3.431 -16.456 1.00 87.31 177 ASN A N 1
ATOM 1353 C CA . ASN A 1 177 ? 2.602 -2.339 -17.299 1.00 87.31 177 ASN A CA 1
ATOM 1354 C C . ASN A 1 177 ? 3.851 -1.642 -16.730 1.00 87.31 177 ASN A C 1
ATOM 1356 O O . ASN A 1 177 ? 4.199 -0.550 -17.165 1.00 87.31 177 ASN A O 1
ATOM 1360 N N . GLU A 1 178 ? 4.559 -2.238 -15.767 1.00 85.75 178 GLU A N 1
ATOM 1361 C CA . GLU A 1 178 ? 5.674 -1.579 -15.064 1.00 85.75 178 GLU A CA 1
ATOM 1362 C C . GLU A 1 178 ? 6.726 -0.988 -16.017 1.00 85.75 178 GLU A C 1
ATOM 1364 O O . GLU A 1 178 ? 7.203 0.122 -15.795 1.00 85.75 178 GLU A O 1
ATOM 1369 N N . ALA A 1 179 ? 7.048 -1.706 -17.098 1.00 82.81 179 ALA A N 1
ATOM 1370 C CA . ALA A 1 179 ? 8.048 -1.293 -18.082 1.00 82.81 179 ALA A CA 1
ATOM 1371 C C . ALA A 1 179 ? 7.603 -0.119 -18.976 1.00 82.81 179 ALA A C 1
ATOM 1373 O O . ALA A 1 179 ? 8.442 0.499 -19.627 1.00 82.81 179 ALA A O 1
ATOM 1374 N N . THR A 1 180 ? 6.302 0.170 -19.041 1.00 83.19 180 THR A N 1
ATOM 1375 C CA . THR A 1 180 ? 5.722 1.180 -19.942 1.00 83.19 180 THR A CA 1
ATOM 1376 C C . THR A 1 180 ? 5.103 2.358 -19.196 1.00 83.19 180 THR A C 1
ATOM 1378 O O . THR A 1 180 ? 4.915 3.420 -19.787 1.00 83.19 180 THR A O 1
ATOM 1381 N N . VAL A 1 181 ? 4.802 2.204 -17.903 1.00 84.56 181 VAL A N 1
ATOM 1382 C CA . VAL A 1 181 ? 4.104 3.223 -17.109 1.00 84.56 181 VAL A CA 1
ATOM 1383 C C . VAL A 1 181 ? 5.023 4.358 -16.689 1.00 84.56 181 VAL A C 1
ATOM 1385 O O . VAL A 1 181 ? 4.610 5.511 -16.794 1.00 84.56 181 VAL A O 1
ATOM 1388 N N . CYS A 1 182 ? 6.229 4.057 -16.208 1.00 86.06 182 CYS A N 1
ATOM 1389 C CA . CYS A 1 182 ? 7.186 5.052 -15.726 1.00 86.06 182 CYS A CA 1
ATOM 1390 C C . CYS A 1 182 ? 8.600 4.771 -16.235 1.00 86.06 182 CYS A C 1
ATOM 1392 O O . CYS A 1 182 ? 8.935 3.636 -16.569 1.00 86.06 182 CYS A O 1
ATOM 1394 N N . ASP A 1 183 ? 9.456 5.793 -16.208 1.00 83.62 183 ASP A N 1
ATOM 1395 C CA . ASP A 1 183 ? 10.888 5.640 -16.451 1.00 83.62 183 ASP A CA 1
ATOM 1396 C C . ASP A 1 183 ? 11.495 4.545 -15.560 1.00 83.62 183 ASP A C 1
ATOM 1398 O O . ASP A 1 183 ? 11.264 4.498 -14.346 1.00 83.62 183 ASP A O 1
ATOM 1402 N N . ALA A 1 184 ? 12.385 3.733 -16.136 1.00 79.69 184 ALA A N 1
ATOM 1403 C CA . ALA A 1 184 ? 13.075 2.643 -15.441 1.00 79.69 184 ALA A CA 1
ATOM 1404 C C . ALA A 1 184 ? 13.784 3.075 -14.140 1.00 79.69 184 ALA A C 1
ATOM 1406 O O . ALA A 1 184 ? 13.893 2.285 -13.202 1.00 79.69 184 ALA A O 1
ATOM 1407 N N . SER A 1 185 ? 14.252 4.328 -14.078 1.00 80.81 185 SER A N 1
ATOM 1408 C CA . SER A 1 185 ? 14.923 4.904 -12.903 1.00 80.81 185 SER A CA 1
ATOM 1409 C C . SER A 1 185 ? 13.985 5.179 -11.726 1.00 80.81 185 SER A C 1
ATOM 1411 O O . SER A 1 185 ? 14.440 5.248 -10.588 1.00 80.81 185 SER A O 1
ATOM 1413 N N . PHE A 1 186 ? 12.691 5.366 -11.991 1.00 82.56 186 PHE A N 1
ATOM 1414 C CA . PHE A 1 186 ? 11.680 5.538 -10.955 1.00 82.56 186 PHE A CA 1
ATOM 1415 C C . PHE A 1 186 ? 11.154 4.184 -10.473 1.00 82.56 186 PHE A C 1
ATOM 1417 O O . PHE A 1 186 ? 10.898 4.010 -9.284 1.00 82.56 186 PHE A O 1
ATOM 1424 N N . GLY A 1 187 ? 11.052 3.204 -11.373 1.00 84.94 187 GLY A N 1
ATOM 1425 C CA . GLY A 1 187 ? 10.510 1.886 -11.056 1.00 84.94 187 GLY A CA 1
ATOM 1426 C C . GLY A 1 187 ? 8.992 1.917 -10.865 1.00 84.94 187 GLY A C 1
ATOM 1427 O O . GLY A 1 187 ? 8.304 2.798 -11.381 1.00 84.94 187 GLY A O 1
ATOM 1428 N N . ASN A 1 188 ? 8.458 0.937 -10.134 1.00 88.62 188 ASN A N 1
ATOM 1429 C CA . ASN A 1 188 ? 7.014 0.773 -9.999 1.00 88.62 188 ASN A CA 1
ATOM 1430 C C . ASN A 1 188 ? 6.405 1.773 -8.990 1.00 88.62 188 ASN A C 1
ATOM 1432 O O . ASN A 1 188 ? 6.704 1.679 -7.793 1.00 88.62 188 ASN A O 1
ATOM 1436 N N . PRO A 1 189 ? 5.499 2.678 -9.413 1.00 87.75 189 PRO A N 1
ATOM 1437 C CA . PRO A 1 189 ? 4.833 3.628 -8.517 1.00 87.75 189 PRO A CA 1
ATOM 1438 C C . PRO A 1 189 ? 4.057 2.947 -7.385 1.00 87.75 189 PRO A C 1
ATOM 1440 O O . PRO A 1 189 ? 3.966 3.498 -6.291 1.00 87.75 189 PRO A O 1
ATOM 1443 N N . TYR A 1 190 ? 3.527 1.742 -7.606 1.00 90.56 190 TYR A N 1
ATOM 1444 C CA . TYR A 1 190 ? 2.816 0.994 -6.571 1.00 90.56 190 TYR A CA 1
ATOM 1445 C C . TYR A 1 190 ? 3.719 0.668 -5.377 1.00 90.56 190 TYR A C 1
ATOM 1447 O O . TYR A 1 190 ? 3.292 0.780 -4.232 1.00 90.56 190 TYR A O 1
ATOM 1455 N N . VAL A 1 191 ? 4.988 0.335 -5.630 1.00 92.50 191 VAL A N 1
ATOM 1456 C CA . VAL A 1 191 ? 5.967 0.031 -4.576 1.00 92.50 191 VAL A CA 1
ATOM 1457 C C . VAL A 1 191 ? 6.308 1.285 -3.773 1.00 92.50 191 VAL A C 1
ATOM 1459 O O . VAL A 1 191 ? 6.399 1.225 -2.552 1.00 92.50 191 VAL A O 1
ATOM 1462 N N . TRP A 1 192 ? 6.404 2.450 -4.417 1.00 90.38 192 TRP A N 1
ATOM 1463 C CA . TRP A 1 192 ? 6.576 3.716 -3.698 1.00 90.38 192 TRP A CA 1
ATOM 1464 C C . TRP A 1 192 ? 5.414 4.013 -2.755 1.00 90.38 192 TRP A C 1
ATOM 1466 O O . TRP A 1 192 ? 5.632 4.449 -1.626 1.00 90.38 192 TRP A O 1
ATOM 1476 N N . LEU A 1 193 ? 4.181 3.738 -3.180 1.00 87.81 193 LEU A N 1
ATOM 1477 C CA . LEU A 1 193 ? 2.998 3.979 -2.356 1.00 87.81 193 LEU A CA 1
ATOM 1478 C C . LEU A 1 193 ? 2.954 3.107 -1.099 1.00 87.81 193 LEU A C 1
ATOM 1480 O O . LEU A 1 193 ? 2.441 3.564 -0.081 1.00 87.81 193 LEU A O 1
ATOM 1484 N N . GLN A 1 194 ? 3.530 1.905 -1.134 1.00 90.94 194 GLN A N 1
ATOM 1485 C CA . GLN A 1 194 ? 3.602 1.003 0.022 1.00 90.94 194 GLN A CA 1
ATOM 1486 C C . GLN A 1 194 ? 4.452 1.561 1.169 1.00 90.94 194 GLN A C 1
ATOM 1488 O O . GLN A 1 194 ? 4.191 1.250 2.328 1.00 90.94 194 GLN A O 1
ATOM 1493 N N . THR A 1 195 ? 5.409 2.450 0.886 1.00 88.94 195 THR A N 1
ATOM 1494 C CA . THR A 1 195 ? 6.213 3.107 1.936 1.00 88.94 195 THR A CA 1
ATOM 1495 C C . THR A 1 195 ? 5.359 3.959 2.888 1.00 88.94 195 THR A C 1
ATOM 1497 O O . THR A 1 195 ? 5.760 4.257 4.013 1.00 88.94 195 THR A O 1
ATOM 1500 N N . ASN A 1 196 ? 4.138 4.306 2.470 1.00 86.50 196 ASN A N 1
ATOM 1501 C CA . ASN A 1 196 ? 3.193 5.108 3.241 1.00 86.50 196 ASN A CA 1
ATOM 1502 C C . ASN A 1 196 ? 2.405 4.311 4.290 1.00 86.50 196 ASN A C 1
ATOM 1504 O O . ASN A 1 196 ? 1.655 4.889 5.094 1.00 86.50 196 ASN A O 1
ATOM 1508 N N . GLU A 1 197 ? 2.556 2.988 4.299 1.00 86.56 197 GLU A N 1
ATOM 1509 C CA . GLU A 1 197 ? 1.846 2.107 5.220 1.00 86.56 197 GLU A CA 1
ATOM 1510 C C . GLU A 1 197 ? 2.433 2.114 6.642 1.00 86.56 197 GLU A C 1
ATOM 1512 O O . GLU A 1 197 ? 1.798 1.632 7.578 1.00 86.56 197 GLU A O 1
ATOM 1517 N N . ILE A 1 198 ? 3.577 2.774 6.862 1.00 86.12 198 ILE A N 1
ATOM 1518 C CA . ILE A 1 198 ? 4.184 2.935 8.194 1.00 86.12 198 ILE A CA 1
ATOM 1519 C C . ILE A 1 198 ? 3.231 3.581 9.214 1.00 86.12 198 ILE A C 1
ATOM 1521 O O . ILE A 1 198 ? 3.239 3.254 10.401 1.00 86.12 198 ILE A O 1
ATOM 1525 N N . SER A 1 199 ? 2.362 4.482 8.750 1.00 84.75 199 SER A N 1
ATOM 1526 C CA . SER A 1 199 ? 1.367 5.151 9.595 1.00 84.75 199 SER A CA 1
ATOM 1527 C C . SER A 1 199 ? 0.270 4.205 10.103 1.00 84.75 199 SER A C 1
ATOM 1529 O O . SER A 1 199 ? -0.293 4.435 11.178 1.00 84.75 199 SER A O 1
ATOM 1531 N N . THR A 1 200 ? 0.005 3.111 9.387 1.00 84.00 200 THR A N 1
ATOM 1532 C CA . THR A 1 200 ? -1.058 2.141 9.682 1.00 84.00 200 THR A CA 1
ATOM 1533 C C . THR A 1 200 ? -0.815 1.425 11.013 1.00 84.00 200 THR A C 1
ATOM 1535 O O . THR A 1 200 ? -1.749 1.229 11.794 1.00 84.00 200 THR A O 1
ATOM 1538 N N . GLY A 1 201 ? 0.446 1.129 11.349 1.00 81.81 201 GLY A N 1
ATOM 1539 C CA . GLY A 1 201 ? 0.809 0.532 12.639 1.00 81.81 201 GLY A CA 1
ATOM 1540 C C . GLY A 1 201 ? 0.405 1.406 13.833 1.00 81.81 201 GLY A C 1
ATOM 1541 O O . GLY A 1 201 ? -0.243 0.933 14.768 1.00 81.81 201 GLY A O 1
ATOM 1542 N N . PHE A 1 202 ? 0.704 2.708 13.776 1.00 83.94 202 PHE A N 1
ATOM 1543 C CA . PHE A 1 202 ? 0.347 3.650 14.843 1.00 83.94 202 PHE A CA 1
ATOM 1544 C C . PHE A 1 202 ? -1.164 3.870 14.950 1.00 83.94 202 PHE A C 1
ATOM 1546 O O . PHE A 1 202 ? -1.687 3.994 16.058 1.00 83.94 202 PHE A O 1
ATOM 1553 N N . PHE A 1 203 ? -1.880 3.881 13.820 1.00 82.69 203 PHE A N 1
ATOM 1554 C CA . PHE A 1 203 ? -3.341 3.975 13.821 1.00 82.69 203 PHE A CA 1
ATOM 1555 C C . PHE A 1 203 ? -3.980 2.811 14.574 1.00 82.69 203 PHE A C 1
ATOM 1557 O O . PHE A 1 203 ? -4.856 3.002 15.417 1.00 82.69 203 PHE A O 1
ATOM 1564 N N . ASN A 1 204 ? -3.516 1.600 14.282 1.00 81.06 204 ASN A N 1
ATOM 1565 C CA . ASN A 1 204 ? -4.013 0.381 14.898 1.00 81.06 204 ASN A CA 1
ATOM 1566 C C . ASN A 1 204 ? -3.677 0.327 16.388 1.00 81.06 204 ASN A C 1
ATOM 1568 O O . ASN A 1 204 ? -4.555 0.035 17.201 1.00 81.06 204 ASN A O 1
ATOM 1572 N N . TRP A 1 205 ? -2.460 0.723 16.767 1.00 80.50 205 TRP A N 1
ATOM 1573 C CA . TRP A 1 205 ? -2.089 0.860 18.173 1.00 80.50 205 TRP A CA 1
ATOM 1574 C C . TRP A 1 205 ? -2.986 1.866 18.908 1.00 80.50 205 TRP A C 1
ATOM 1576 O O . TRP A 1 205 ? -3.502 1.561 19.988 1.00 80.50 205 TRP A O 1
ATOM 1586 N N . TYR A 1 206 ? -3.248 3.026 18.300 1.00 81.75 206 TYR A N 1
ATOM 1587 C CA . TYR A 1 206 ? -4.157 4.024 18.859 1.00 81.75 206 TYR A CA 1
ATOM 1588 C C . TYR A 1 206 ? -5.568 3.460 19.059 1.00 81.75 206 TYR A C 1
ATOM 1590 O O . TYR A 1 206 ? -6.140 3.624 20.129 1.00 81.75 206 TYR A O 1
ATOM 1598 N N . ARG A 1 207 ? -6.111 2.732 18.079 1.00 77.88 207 ARG A N 1
ATOM 1599 C CA . ARG A 1 207 ? -7.460 2.149 18.167 1.00 77.88 207 ARG A CA 1
ATOM 1600 C C . ARG A 1 207 ? -7.615 1.057 19.220 1.00 77.88 207 ARG A C 1
ATOM 1602 O O . ARG A 1 207 ? -8.730 0.858 19.689 1.00 77.88 207 ARG A O 1
ATOM 1609 N N . LEU A 1 208 ? -6.551 0.315 19.521 1.00 75.38 208 LEU A N 1
ATOM 1610 C CA . LEU A 1 208 ? -6.594 -0.768 20.508 1.00 75.38 208 LEU A CA 1
ATOM 1611 C C . LEU A 1 208 ? -6.414 -0.270 21.938 1.00 75.38 208 LEU A C 1
ATOM 1613 O O . LEU A 1 208 ? -6.898 -0.912 22.863 1.00 75.38 208 LEU A O 1
ATOM 1617 N N . THR A 1 209 ? -5.680 0.826 22.120 1.00 79.50 209 THR A N 1
ATOM 1618 C CA . THR A 1 209 ? -5.216 1.259 23.447 1.00 79.50 209 THR A CA 1
ATOM 1619 C C . THR A 1 209 ? -5.724 2.632 23.864 1.00 79.50 209 THR A C 1
ATOM 1621 O O . THR A 1 209 ? -5.483 3.039 24.995 1.00 79.50 209 THR A O 1
ATOM 1624 N N . ASP A 1 210 ? -6.345 3.381 22.948 1.00 77.62 210 ASP A N 1
ATOM 1625 C CA . ASP A 1 210 ? -6.679 4.801 23.103 1.00 77.62 210 ASP A CA 1
ATOM 1626 C C . ASP A 1 210 ? -5.481 5.671 23.552 1.00 77.62 210 ASP A C 1
ATOM 1628 O O . ASP A 1 210 ? -5.641 6.780 24.068 1.00 77.62 210 ASP A O 1
ATOM 1632 N N . SER A 1 211 ? -4.250 5.194 23.320 1.00 80.44 211 SER A N 1
ATOM 1633 C CA . SER A 1 211 ? -3.016 5.862 23.736 1.00 80.44 211 SER A CA 1
ATOM 1634 C C . SER A 1 211 ? -2.819 7.185 22.999 1.00 80.44 211 SER A C 1
ATOM 1636 O O . SER A 1 211 ? -2.618 7.218 21.783 1.00 80.44 211 SER A O 1
ATOM 1638 N N . THR A 1 212 ? -2.783 8.295 23.740 1.00 83.69 212 THR A N 1
ATOM 1639 C CA . THR A 1 212 ? -2.505 9.629 23.181 1.00 83.69 212 THR A CA 1
ATOM 1640 C C . THR A 1 212 ? -1.186 9.659 22.404 1.00 83.69 212 THR A C 1
ATOM 1642 O O . THR A 1 212 ? -1.114 10.284 21.348 1.00 83.69 212 THR A O 1
ATOM 1645 N N . ILE A 1 213 ? -0.158 8.949 22.884 1.00 87.50 213 ILE A N 1
ATOM 1646 C CA . ILE A 1 213 ? 1.149 8.864 22.216 1.00 87.50 213 ILE A CA 1
ATOM 1647 C C . ILE A 1 213 ? 1.000 8.182 20.853 1.00 87.50 213 ILE A C 1
ATOM 1649 O O . ILE A 1 213 ? 1.469 8.720 19.851 1.00 87.50 213 ILE A O 1
ATOM 1653 N N . ALA A 1 214 ? 0.292 7.050 20.792 1.00 83.81 214 ALA A N 1
ATOM 1654 C CA . ALA A 1 214 ? 0.028 6.345 19.539 1.00 83.81 214 ALA A CA 1
ATOM 1655 C C . ALA A 1 214 ? -0.770 7.216 18.555 1.00 83.81 214 ALA A C 1
ATOM 1657 O O . ALA A 1 214 ? -0.455 7.252 17.368 1.00 83.81 214 ALA A O 1
ATOM 1658 N N . GLY A 1 215 ? -1.747 7.983 19.052 1.00 82.12 215 GLY A N 1
ATOM 1659 C CA . GLY A 1 215 ? -2.505 8.943 18.248 1.00 82.12 215 GLY A CA 1
ATOM 1660 C C . GLY A 1 215 ? -1.635 10.067 17.672 1.00 82.12 215 GLY A C 1
ATOM 1661 O O . GLY A 1 215 ? -1.743 10.384 16.489 1.00 82.12 215 GLY A O 1
ATOM 1662 N N . ILE A 1 216 ? -0.729 10.643 18.471 1.00 86.00 216 ILE A N 1
ATOM 1663 C CA . ILE A 1 216 ? 0.215 11.674 18.007 1.00 86.00 216 ILE A CA 1
ATOM 1664 C C . ILE A 1 216 ? 1.172 11.101 16.958 1.00 86.00 216 ILE A C 1
ATOM 1666 O O . ILE A 1 216 ? 1.385 11.732 15.921 1.00 86.00 216 ILE A O 1
ATOM 1670 N N . LEU A 1 217 ? 1.739 9.917 17.208 1.00 88.69 217 LEU A N 1
ATOM 1671 C CA . LEU A 1 217 ? 2.614 9.237 16.252 1.00 88.69 217 LEU A CA 1
ATOM 1672 C C . LEU A 1 217 ? 1.870 8.951 14.948 1.00 88.69 217 LEU A C 1
ATOM 1674 O O . LEU A 1 217 ? 2.381 9.273 13.880 1.00 88.69 217 LEU A O 1
ATOM 1678 N N . PHE A 1 218 ? 0.634 8.459 15.026 1.00 86.88 218 PHE A N 1
ATOM 1679 C CA . PHE A 1 218 ? -0.202 8.248 13.854 1.00 86.88 218 PHE A CA 1
ATOM 1680 C C . PHE A 1 218 ? -0.366 9.523 13.029 1.00 86.88 218 PHE A C 1
ATOM 1682 O O . PHE A 1 218 ? -0.053 9.506 11.845 1.00 86.88 218 PHE A O 1
ATOM 1689 N N . ILE A 1 219 ? -0.786 10.637 13.636 1.00 84.69 219 ILE A N 1
ATOM 1690 C CA . ILE A 1 219 ? -0.985 11.905 12.915 1.00 84.69 219 ILE A CA 1
ATOM 1691 C C . ILE A 1 219 ? 0.313 12.361 12.249 1.00 84.69 219 ILE A C 1
ATOM 1693 O O . ILE A 1 219 ? 0.302 12.732 11.076 1.00 84.69 219 ILE A O 1
ATOM 1697 N N . LYS A 1 220 ? 1.433 12.316 12.982 1.00 87.25 220 LYS A N 1
ATOM 1698 C CA . LYS A 1 220 ? 2.743 12.737 12.471 1.00 87.25 220 LYS A CA 1
ATOM 1699 C C . LYS A 1 220 ? 3.185 11.887 11.284 1.00 87.25 220 LYS A C 1
ATOM 1701 O O . LYS A 1 220 ? 3.505 12.436 10.234 1.00 87.25 220 LYS A O 1
ATOM 1706 N N . PHE A 1 221 ? 3.179 10.563 11.431 1.00 87.75 221 PHE A N 1
ATOM 1707 C CA . PHE A 1 221 ? 3.612 9.654 10.372 1.00 87.75 221 PHE A CA 1
ATOM 1708 C C . PHE A 1 221 ? 2.642 9.638 9.197 1.00 87.75 221 PHE A C 1
ATOM 1710 O O . PHE A 1 221 ? 3.089 9.581 8.055 1.00 87.75 221 PHE A O 1
ATOM 1717 N N . PHE A 1 222 ? 1.335 9.735 9.444 1.00 85.81 222 PHE A N 1
ATOM 1718 C CA . PHE A 1 222 ? 0.337 9.845 8.387 1.00 85.81 222 PHE A CA 1
ATOM 1719 C C . PHE A 1 222 ? 0.556 11.126 7.581 1.00 85.81 222 PHE A C 1
ATOM 1721 O O . PHE A 1 222 ? 0.642 11.070 6.359 1.00 85.81 222 PHE A O 1
ATOM 1728 N N . PHE A 1 223 ? 0.702 12.277 8.245 1.00 84.94 223 PHE A N 1
ATOM 1729 C CA . PHE A 1 223 ? 0.970 13.532 7.550 1.00 84.94 223 PHE A CA 1
ATOM 1730 C C . PHE A 1 223 ? 2.284 13.463 6.768 1.00 84.94 223 PHE A C 1
ATOM 1732 O O . PHE A 1 223 ? 2.304 13.789 5.587 1.00 84.94 223 PHE A O 1
ATOM 1739 N N . LEU A 1 224 ? 3.371 12.993 7.382 1.00 87.81 224 LEU A N 1
ATOM 1740 C CA . LEU A 1 224 ? 4.679 12.988 6.733 1.00 87.81 224 LEU A CA 1
ATOM 1741 C C . LEU A 1 224 ? 4.739 12.032 5.533 1.00 87.81 224 LEU A C 1
ATOM 1743 O O . LEU A 1 224 ? 5.170 12.439 4.459 1.00 87.81 224 LEU A O 1
ATOM 1747 N N . SER A 1 225 ? 4.288 10.787 5.695 1.00 84.12 225 SER A N 1
ATOM 1748 C CA . SER A 1 225 ? 4.353 9.776 4.630 1.00 84.12 225 SER A CA 1
ATOM 1749 C C . SER A 1 225 ? 3.223 9.939 3.606 1.00 84.12 225 SER A C 1
ATOM 1751 O O . SER A 1 225 ? 3.457 10.079 2.411 1.00 84.12 225 SER A O 1
ATOM 1753 N N . ARG A 1 226 ? 1.966 10.025 4.049 1.00 83.56 226 ARG A N 1
ATOM 1754 C CA . ARG A 1 226 ? 0.823 10.004 3.126 1.00 83.56 226 ARG A CA 1
ATOM 1755 C C . ARG A 1 226 ? 0.512 11.356 2.506 1.00 83.56 226 ARG A C 1
ATOM 1757 O O . ARG A 1 226 ? -0.010 11.377 1.396 1.00 83.56 226 ARG A O 1
ATOM 1764 N N . VAL A 1 227 ? 0.780 12.460 3.208 1.00 83.56 227 VAL A N 1
ATOM 1765 C CA . VAL A 1 227 ? 0.446 13.810 2.726 1.00 83.56 227 VAL A CA 1
ATOM 1766 C C . VAL A 1 227 ? 1.686 14.496 2.172 1.00 83.56 227 VAL A C 1
ATOM 1768 O O . VAL A 1 227 ? 1.740 14.761 0.976 1.00 83.56 227 VAL A O 1
ATOM 1771 N N . ALA A 1 228 ? 2.695 14.761 3.000 1.00 86.56 228 ALA A N 1
ATOM 1772 C CA . ALA A 1 228 ? 3.870 15.523 2.596 1.00 86.56 228 ALA A CA 1
ATOM 1773 C C . ALA A 1 228 ? 4.689 14.771 1.540 1.00 86.56 228 ALA A C 1
ATOM 1775 O O . ALA A 1 228 ? 4.896 15.301 0.453 1.00 86.56 228 ALA A O 1
ATOM 1776 N N . PHE A 1 229 ? 5.089 13.526 1.802 1.00 87.44 229 PHE A N 1
ATOM 1777 C CA . PHE A 1 229 ? 5.901 12.757 0.860 1.00 87.44 229 PHE A CA 1
ATOM 1778 C C . PHE A 1 229 ? 5.159 12.480 -0.457 1.00 87.44 229 PHE A C 1
ATOM 1780 O O . PHE A 1 229 ? 5.712 12.732 -1.529 1.00 87.44 229 PHE A O 1
ATOM 1787 N N . ASN A 1 230 ? 3.879 12.094 -0.419 1.00 84.19 230 ASN A N 1
ATOM 1788 C CA . ASN A 1 230 ? 3.122 11.913 -1.662 1.00 84.19 230 ASN A CA 1
ATOM 1789 C C . ASN A 1 230 ? 2.938 13.211 -2.459 1.00 84.19 230 ASN A C 1
ATOM 1791 O O . ASN A 1 230 ? 3.115 13.202 -3.673 1.00 84.19 230 ASN A O 1
ATOM 1795 N N . THR A 1 231 ? 2.596 14.322 -1.801 1.00 84.12 231 THR A N 1
ATOM 1796 C CA . THR A 1 231 ? 2.300 15.590 -2.492 1.00 84.12 231 THR A CA 1
ATOM 1797 C C . THR A 1 231 ? 3.566 16.266 -3.007 1.00 84.12 231 THR A C 1
ATOM 1799 O O . THR A 1 231 ? 3.575 16.796 -4.113 1.00 84.12 231 THR A O 1
ATOM 1802 N N . VAL A 1 232 ? 4.629 16.277 -2.201 1.00 87.94 232 VAL A N 1
ATOM 1803 C CA . VAL A 1 232 ? 5.851 17.044 -2.482 1.00 87.94 232 VAL A CA 1
ATOM 1804 C C . VAL A 1 232 ? 6.835 16.242 -3.327 1.00 87.94 232 VAL A C 1
ATOM 1806 O O . VAL A 1 232 ? 7.559 16.829 -4.127 1.00 87.94 232 VAL A O 1
ATOM 1809 N N . TYR A 1 233 ? 6.865 14.916 -3.175 1.00 88.69 233 TYR A N 1
ATOM 1810 C CA . TYR A 1 233 ? 7.840 14.068 -3.855 1.00 88.69 233 TYR A CA 1
ATOM 1811 C C . TYR A 1 233 ? 7.200 13.151 -4.900 1.00 88.69 233 TYR A C 1
ATOM 1813 O O . TYR A 1 233 ? 7.491 13.296 -6.086 1.00 88.69 233 TYR A O 1
ATOM 1821 N N . ILE A 1 234 ? 6.305 12.240 -4.501 1.00 85.94 234 ILE A N 1
ATOM 1822 C CA . ILE A 1 234 ? 5.794 11.206 -5.419 1.00 85.94 234 ILE A CA 1
ATOM 1823 C C . ILE A 1 234 ? 5.003 11.814 -6.574 1.00 85.94 234 ILE A C 1
ATOM 1825 O O . ILE A 1 234 ? 5.300 11.516 -7.725 1.00 85.94 234 ILE A O 1
ATOM 1829 N N . LEU A 1 235 ? 4.031 12.684 -6.298 1.00 84.88 235 LEU A N 1
ATOM 1830 C CA . LEU A 1 235 ? 3.147 13.222 -7.327 1.00 84.88 235 LEU A CA 1
ATOM 1831 C C . LEU A 1 235 ? 3.917 14.029 -8.395 1.00 84.88 235 LEU A C 1
ATOM 1833 O O . LEU A 1 235 ? 3.736 13.736 -9.578 1.00 84.88 235 LEU A O 1
ATOM 1837 N N . PRO A 1 236 ? 4.831 14.962 -8.052 1.00 87.12 236 PRO A N 1
ATOM 1838 C CA . PRO A 1 236 ? 5.634 15.659 -9.056 1.00 87.12 236 PRO A CA 1
ATOM 1839 C C . PRO A 1 236 ? 6.534 14.732 -9.873 1.00 87.12 236 PRO A C 1
ATOM 1841 O O . PRO A 1 236 ? 6.712 14.958 -11.070 1.00 87.12 236 PRO A O 1
ATOM 1844 N N . VAL A 1 237 ? 7.111 13.698 -9.254 1.00 86.88 237 VAL A N 1
ATOM 1845 C CA . VAL A 1 237 ? 7.967 12.741 -9.967 1.00 86.88 237 VAL A CA 1
ATOM 1846 C C . VAL A 1 237 ? 7.135 11.873 -10.907 1.00 86.88 237 VAL A C 1
ATOM 1848 O O . VAL A 1 237 ? 7.502 11.734 -12.070 1.00 86.88 237 VAL A O 1
ATOM 1851 N N . VAL A 1 238 ? 5.987 11.371 -10.450 1.00 85.12 238 VAL A N 1
ATOM 1852 C CA . VAL A 1 238 ? 5.049 10.576 -11.254 1.00 85.12 238 VAL A CA 1
ATOM 1853 C C . VAL A 1 238 ? 4.528 11.379 -12.447 1.00 85.12 238 VAL A C 1
ATOM 1855 O O . VAL A 1 238 ? 4.529 10.876 -13.562 1.00 85.12 238 VAL A O 1
ATOM 1858 N N . ILE A 1 239 ? 4.165 12.652 -12.262 1.00 86.75 239 ILE A N 1
ATOM 1859 C CA . ILE A 1 239 ? 3.715 13.521 -13.366 1.00 86.75 239 ILE A CA 1
ATOM 1860 C C . ILE A 1 239 ? 4.813 13.724 -14.421 1.00 86.75 239 ILE A C 1
ATOM 1862 O O . ILE A 1 239 ? 4.510 13.848 -15.604 1.00 86.75 239 ILE A O 1
ATOM 1866 N N . ARG A 1 240 ? 6.085 13.781 -14.010 1.00 88.75 240 ARG A N 1
ATOM 1867 C CA . ARG A 1 240 ? 7.214 14.043 -14.920 1.00 88.75 240 ARG A CA 1
ATOM 1868 C C . ARG A 1 240 ? 7.767 12.794 -15.596 1.00 88.75 240 ARG A C 1
ATOM 1870 O O . ARG A 1 240 ? 8.332 12.915 -16.675 1.00 88.75 240 ARG A O 1
ATOM 1877 N N . ARG A 1 241 ? 7.682 11.641 -14.931 1.00 87.88 241 ARG A N 1
ATOM 1878 C CA . ARG A 1 241 ? 8.363 10.398 -15.330 1.00 87.88 241 ARG A CA 1
ATOM 1879 C C . ARG A 1 241 ? 7.421 9.266 -15.704 1.00 87.88 241 ARG A C 1
ATOM 1881 O O . ARG A 1 241 ? 7.901 8.195 -16.054 1.00 87.88 241 ARG A O 1
ATOM 1888 N N . CYS A 1 242 ? 6.111 9.462 -15.586 1.00 88.44 242 CYS A N 1
ATOM 1889 C CA . CYS A 1 242 ? 5.123 8.443 -15.908 1.00 88.44 242 CYS A CA 1
ATOM 1890 C C . CYS A 1 242 ? 4.126 8.928 -16.956 1.00 88.44 242 CYS A C 1
ATOM 1892 O O . CYS A 1 242 ? 3.893 10.123 -17.137 1.00 88.44 242 CYS A O 1
ATOM 1894 N N . GLN A 1 243 ? 3.507 7.973 -17.639 1.00 88.50 243 GLN A N 1
ATOM 1895 C CA . GLN A 1 243 ? 2.504 8.237 -18.656 1.00 88.50 243 GLN A CA 1
ATOM 1896 C C . GLN A 1 243 ? 1.253 8.907 -18.047 1.00 88.50 243 GLN A C 1
ATOM 1898 O O . GLN A 1 243 ? 0.650 8.343 -17.126 1.00 88.50 243 GLN A O 1
ATOM 1903 N N . PRO A 1 244 ? 0.791 10.056 -18.584 1.00 85.62 244 PRO A N 1
ATOM 1904 C CA . PRO A 1 244 ? -0.308 10.836 -18.003 1.00 85.62 244 PRO A CA 1
ATOM 1905 C C . PRO A 1 244 ? -1.612 10.057 -17.782 1.00 85.62 244 PRO A C 1
ATOM 1907 O O . PRO A 1 244 ? -2.294 10.272 -16.784 1.00 85.62 244 PRO A O 1
ATOM 1910 N N . LEU A 1 245 ? -1.944 9.119 -18.674 1.00 85.56 245 LEU A N 1
ATOM 1911 C CA . LEU A 1 245 ? -3.130 8.260 -18.561 1.00 85.56 245 LEU A CA 1
ATOM 1912 C C . LEU A 1 245 ? -3.137 7.435 -17.268 1.00 85.56 245 LEU A C 1
ATOM 1914 O O . LEU A 1 245 ? -4.164 7.359 -16.594 1.00 85.56 245 LEU A O 1
ATOM 1918 N N . TYR A 1 246 ? -1.991 6.873 -16.881 1.00 79.69 246 TYR A N 1
ATOM 1919 C CA . TYR A 1 246 ? -1.867 6.107 -15.641 1.00 79.69 246 TYR A CA 1
ATOM 1920 C C . TYR A 1 246 ? -1.906 7.014 -14.412 1.00 79.69 246 TYR A C 1
ATOM 1922 O O . TYR A 1 246 ? -2.481 6.640 -13.394 1.00 79.69 246 TYR A O 1
ATOM 1930 N N . VAL A 1 247 ? -1.367 8.233 -14.508 1.00 80.44 247 VAL A N 1
ATOM 1931 C CA . VAL A 1 247 ? -1.470 9.232 -13.432 1.00 80.44 247 VAL A CA 1
ATOM 1932 C C . VAL A 1 247 ? -2.931 9.614 -13.181 1.00 80.44 247 VAL A C 1
ATOM 1934 O O . VAL A 1 247 ? -3.385 9.607 -12.036 1.00 80.44 247 VAL A O 1
ATOM 1937 N N . LEU A 1 248 ? -3.684 9.894 -14.248 1.00 83.31 248 LEU A N 1
ATOM 1938 C CA . LEU A 1 248 ? -5.111 10.211 -14.168 1.00 83.31 248 LEU A CA 1
ATOM 1939 C C . LEU A 1 248 ? -5.918 9.025 -13.638 1.00 83.31 248 LEU A C 1
ATOM 1941 O O . LEU A 1 248 ? -6.742 9.204 -12.742 1.00 83.31 248 LEU A O 1
ATOM 1945 N N . GLY A 1 249 ? -5.635 7.817 -14.128 1.00 81.88 249 GLY A N 1
ATOM 1946 C CA . GLY A 1 249 ? -6.275 6.592 -13.663 1.00 81.88 249 GLY A CA 1
ATOM 1947 C C . GLY A 1 249 ? -6.052 6.334 -12.172 1.00 81.88 249 GLY A C 1
ATOM 1948 O O . GLY A 1 249 ? -7.006 6.047 -11.454 1.00 81.88 249 GLY A O 1
ATOM 1949 N N . CYS A 1 250 ? -4.822 6.499 -11.679 1.00 80.94 250 CYS A N 1
ATOM 1950 C CA . CYS A 1 250 ? -4.482 6.299 -10.268 1.00 80.94 250 CYS A CA 1
ATOM 1951 C C . CYS A 1 250 ? -4.980 7.429 -9.350 1.00 80.94 250 CYS A C 1
ATOM 1953 O O . CYS A 1 250 ? -5.029 7.250 -8.131 1.00 80.94 250 CYS A O 1
ATOM 1955 N N . SER A 1 251 ? -5.353 8.593 -9.896 1.00 82.44 251 SER A N 1
ATOM 1956 C CA . SER A 1 251 ? -5.746 9.771 -9.111 1.00 82.44 251 SER A CA 1
ATOM 1957 C C . SER A 1 251 ? -6.859 9.526 -8.076 1.00 82.44 251 SER A C 1
ATOM 1959 O O . SER A 1 251 ? -6.715 10.041 -6.963 1.00 82.44 251 SER A O 1
ATOM 1961 N N . PRO A 1 252 ? -7.900 8.693 -8.310 1.00 82.88 252 PRO A N 1
ATOM 1962 C CA . PRO A 1 252 ? -8.915 8.409 -7.297 1.00 82.88 252 PRO A CA 1
ATOM 1963 C C . PRO A 1 252 ? -8.333 7.741 -6.046 1.00 82.88 252 PRO A C 1
ATOM 1965 O O . PRO A 1 252 ? -8.797 8.006 -4.938 1.00 82.88 252 PRO A O 1
ATOM 1968 N N . PHE A 1 253 ? -7.284 6.922 -6.195 1.00 79.19 253 PHE A N 1
ATOM 1969 C CA . PHE A 1 253 ? -6.608 6.296 -5.059 1.00 79.19 253 PHE A CA 1
ATOM 1970 C C . PHE A 1 253 ? -5.863 7.331 -4.209 1.00 79.19 253 PHE A C 1
ATOM 1972 O O . PHE A 1 253 ? -5.944 7.289 -2.983 1.00 79.19 253 PHE A O 1
ATOM 1979 N N . PHE A 1 254 ? -5.204 8.307 -4.840 1.00 77.75 254 PHE A N 1
ATOM 1980 C CA . PHE A 1 254 ? -4.589 9.430 -4.127 1.00 77.75 254 PHE A CA 1
ATOM 1981 C C . PHE A 1 254 ? -5.638 10.303 -3.435 1.00 77.75 254 PHE A C 1
ATOM 1983 O O . PHE A 1 254 ? -5.491 10.618 -2.255 1.00 77.75 254 PHE A O 1
ATOM 1990 N N . VAL A 1 255 ? -6.730 10.643 -4.128 1.00 84.31 255 VAL A N 1
ATOM 1991 C CA . VAL A 1 255 ? -7.846 11.419 -3.564 1.00 84.31 255 VAL A CA 1
ATOM 1992 C C . VAL A 1 255 ? -8.419 10.733 -2.324 1.00 84.31 255 VAL A C 1
ATOM 1994 O O . VAL A 1 255 ? -8.644 11.397 -1.311 1.00 84.31 255 VAL A O 1
ATOM 1997 N N . LEU A 1 256 ? -8.575 9.406 -2.353 1.00 83.25 256 LEU A N 1
ATOM 1998 C CA . LEU A 1 256 ? -9.061 8.631 -1.210 1.00 83.25 256 LEU A CA 1
ATOM 1999 C C . LEU A 1 256 ? -8.202 8.846 0.050 1.00 83.25 256 LEU A C 1
ATOM 2001 O O . LEU A 1 256 ? -8.748 9.000 1.143 1.00 83.25 256 LEU A O 1
ATOM 2005 N N . GLN A 1 257 ? -6.875 8.934 -0.098 1.00 79.12 257 GLN A N 1
ATOM 2006 C CA . GLN A 1 257 ? -5.952 9.190 1.017 1.00 79.12 257 GLN A CA 1
ATOM 2007 C C . GLN A 1 257 ? -6.167 10.576 1.641 1.00 79.12 257 GLN A C 1
ATOM 2009 O O . GLN A 1 257 ? -6.184 10.708 2.868 1.00 79.12 257 GLN A O 1
ATOM 2014 N N . TYR A 1 258 ? -6.386 11.609 0.819 1.00 82.38 258 TYR A N 1
ATOM 2015 C CA . TYR A 1 258 ? -6.678 12.962 1.309 1.00 82.38 258 TYR A CA 1
ATOM 2016 C C . TYR A 1 258 ? -8.040 13.046 2.000 1.00 82.38 258 TYR A C 1
ATOM 2018 O O . TYR A 1 258 ? -8.166 13.699 3.039 1.00 82.38 258 TYR A O 1
ATOM 2026 N N . VAL A 1 259 ? -9.056 12.354 1.474 1.00 85.19 259 VAL A N 1
ATOM 2027 C CA . VAL A 1 259 ? -10.373 12.277 2.124 1.00 85.19 259 VAL A CA 1
ATOM 2028 C C . VAL A 1 259 ? -10.247 11.609 3.494 1.00 85.19 259 VAL A C 1
ATOM 2030 O O . VAL A 1 259 ? -10.785 12.121 4.479 1.00 85.19 259 VAL A O 1
ATOM 2033 N N . TRP A 1 260 ? -9.477 10.521 3.600 1.00 80.38 260 TRP A N 1
ATOM 2034 C CA . TRP A 1 260 ? -9.201 9.888 4.891 1.00 80.38 260 TRP A CA 1
ATOM 2035 C C . TRP A 1 260 ? -8.503 10.828 5.865 1.00 80.38 260 TRP A C 1
ATOM 2037 O O . TRP A 1 260 ? -8.949 10.947 7.010 1.00 80.38 260 TRP A O 1
ATOM 2047 N N . PHE A 1 261 ? -7.464 11.535 5.414 1.00 80.56 261 PHE A N 1
ATOM 2048 C CA . PHE A 1 261 ? -6.779 12.527 6.237 1.00 80.56 261 PHE A CA 1
ATOM 2049 C C . PHE A 1 261 ? -7.753 13.552 6.810 1.00 80.56 261 PHE A C 1
ATOM 2051 O O . PHE A 1 261 ? -7.772 13.789 8.017 1.00 80.56 261 PHE A O 1
ATOM 2058 N N . TYR A 1 262 ? -8.591 14.125 5.946 1.00 84.69 262 TYR A N 1
ATOM 2059 C CA . TYR A 1 262 ? -9.576 15.123 6.332 1.00 84.69 262 TYR A CA 1
ATOM 2060 C C . TYR A 1 262 ? -10.544 14.580 7.392 1.00 84.69 262 TYR A C 1
ATOM 2062 O O . TYR A 1 262 ? -10.782 15.232 8.411 1.00 84.69 262 TYR A O 1
ATOM 2070 N N . MET A 1 263 ? -11.062 13.363 7.204 1.00 83.00 263 MET A N 1
ATOM 2071 C CA . MET A 1 263 ? -11.963 12.726 8.169 1.00 83.00 263 MET A CA 1
ATOM 2072 C C . MET A 1 263 ? -11.287 12.480 9.523 1.00 83.00 263 MET A C 1
ATOM 2074 O O . MET A 1 263 ? -11.887 12.737 10.571 1.00 83.00 263 MET A O 1
ATOM 2078 N N . ILE A 1 264 ? -10.038 12.009 9.510 1.00 77.06 264 ILE A N 1
ATOM 2079 C CA . ILE A 1 264 ? -9.233 11.781 10.713 1.00 77.06 264 ILE A CA 1
ATOM 2080 C C . ILE A 1 264 ? -8.977 13.105 11.438 1.00 77.06 264 ILE A C 1
ATOM 2082 O O . ILE A 1 264 ? -9.274 13.217 12.629 1.00 77.06 264 ILE A O 1
ATOM 2086 N N . ALA A 1 265 ? -8.491 14.120 10.722 1.00 79.00 265 ALA A N 1
ATOM 2087 C CA . ALA A 1 265 ? -8.202 15.441 11.267 1.00 79.00 265 ALA A CA 1
ATOM 2088 C C . ALA A 1 265 ? -9.456 16.070 11.889 1.00 79.00 265 ALA A C 1
ATOM 2090 O O . ALA A 1 265 ? -9.425 16.515 13.036 1.00 79.00 265 ALA A O 1
ATOM 2091 N N . ARG A 1 266 ? -10.596 16.015 11.189 1.00 82.44 266 ARG A N 1
ATOM 2092 C CA . ARG A 1 266 ? -11.882 16.504 11.704 1.00 82.44 266 ARG A CA 1
ATOM 2093 C C . ARG A 1 266 ? -12.295 15.783 12.988 1.00 82.44 266 ARG A C 1
ATOM 2095 O O . ARG A 1 266 ? -12.715 16.435 13.945 1.00 82.44 266 ARG A O 1
ATOM 2102 N N . LYS A 1 267 ? -12.161 14.452 13.038 1.00 78.31 267 LYS A N 1
ATOM 2103 C CA . LYS A 1 267 ? -12.491 13.664 14.234 1.00 78.31 267 LYS A CA 1
ATOM 2104 C C . LYS A 1 267 ? -11.608 14.057 15.421 1.00 78.31 267 LYS A C 1
ATOM 2106 O O . LYS A 1 267 ? -12.123 14.262 16.520 1.00 78.31 267 LYS A O 1
ATOM 2111 N N . LEU A 1 268 ? -10.309 14.227 15.203 1.00 71.00 268 LEU A N 1
ATOM 2112 C CA . LEU A 1 268 ? -9.364 14.632 16.245 1.00 71.00 268 LEU A CA 1
ATOM 2113 C C . LEU A 1 268 ? -9.658 16.042 16.771 1.00 71.00 268 LEU A C 1
ATOM 2115 O O . LEU A 1 268 ? -9.752 16.227 17.983 1.00 71.00 268 LEU A O 1
ATOM 2119 N N . LEU A 1 269 ? -9.902 17.006 15.879 1.00 77.50 269 LEU A N 1
ATOM 2120 C CA . LEU A 1 269 ? -10.281 18.374 16.253 1.00 77.50 269 LEU A CA 1
ATOM 2121 C C . LEU A 1 269 ? -11.574 18.399 17.079 1.00 77.50 269 LEU A C 1
ATOM 2123 O O . LEU A 1 269 ? -11.642 19.075 18.107 1.00 77.50 269 LEU A O 1
ATOM 2127 N N . SER A 1 270 ? -12.579 17.608 16.687 1.00 74.88 270 SER A N 1
ATOM 2128 C CA . SER A 1 270 ? -13.828 17.499 17.451 1.00 74.88 270 SER A CA 1
ATOM 2129 C C . SER A 1 270 ? -13.616 16.895 18.846 1.00 74.88 270 SER A C 1
ATOM 2131 O O . SER A 1 270 ? -14.173 17.392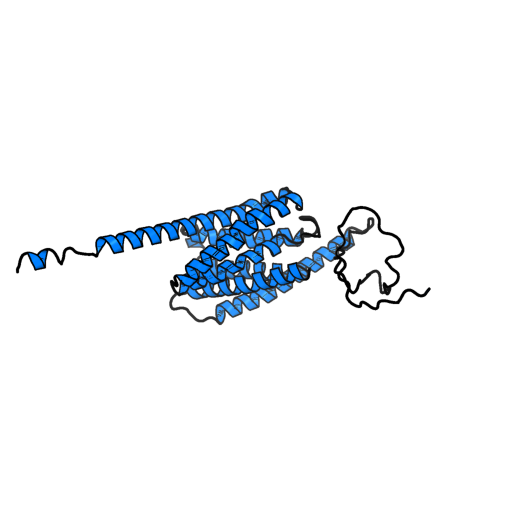 19.824 1.00 74.88 270 SER A O 1
ATOM 2133 N N . SER A 1 271 ? -12.742 15.890 18.972 1.00 69.69 271 SER A N 1
ATOM 2134 C CA . SER A 1 271 ? -12.429 15.262 20.260 1.00 69.69 271 SER A CA 1
ATOM 2135 C C . SER A 1 271 ? -11.671 16.196 21.206 1.00 69.69 271 SER A C 1
ATOM 2137 O O . SER A 1 271 ? -11.870 16.115 22.419 1.00 69.69 271 SER A O 1
ATOM 2139 N N . LEU A 1 272 ? -10.807 17.066 20.677 1.00 68.38 272 LEU A N 1
ATOM 2140 C CA . LEU A 1 272 ? -10.095 18.077 21.462 1.00 68.38 272 LEU A CA 1
ATOM 2141 C C . LEU A 1 272 ? -11.055 19.170 21.954 1.00 68.38 272 LEU A C 1
ATOM 2143 O O . LEU A 1 272 ? -11.019 19.543 23.125 1.00 68.38 272 LEU A O 1
ATOM 2147 N N . SER A 1 273 ? -11.979 19.612 21.095 1.00 66.62 273 SER A N 1
ATOM 2148 C CA . SER A 1 273 ? -13.011 20.593 21.455 1.00 66.62 273 SER A CA 1
ATOM 2149 C C . SER A 1 273 ? -13.953 20.080 22.556 1.00 66.62 273 SER A C 1
ATOM 2151 O O . SER A 1 273 ? -14.239 20.798 23.515 1.00 66.62 273 SER A O 1
ATOM 2153 N N . SER A 1 274 ? -14.383 18.814 22.485 1.00 59.72 274 SER A N 1
ATOM 2154 C CA . SER A 1 274 ? -15.230 18.205 23.522 1.00 59.72 274 SER A CA 1
ATOM 2155 C C . SER A 1 274 ? -14.514 17.992 24.860 1.00 59.72 274 SER A C 1
ATOM 2157 O O . SER A 1 274 ? -15.161 18.106 25.901 1.00 59.72 274 SER A O 1
ATOM 2159 N N . LYS A 1 275 ? -13.199 17.722 24.867 1.00 59.38 275 LYS A N 1
ATOM 2160 C CA . LYS A 1 275 ? -12.419 17.648 26.117 1.00 59.38 275 LYS A CA 1
ATOM 2161 C C . LYS A 1 275 ? -12.322 19.014 26.802 1.00 59.38 275 LYS A C 1
ATOM 2163 O O . LYS A 1 275 ? -12.568 19.079 28.000 1.00 59.38 275 LYS A O 1
ATOM 2168 N N . ASN A 1 276 ? -12.098 20.090 26.042 1.00 55.16 276 ASN A N 1
ATOM 2169 C CA . ASN A 1 276 ? -12.059 21.456 26.583 1.00 55.16 276 ASN A CA 1
ATOM 2170 C C . ASN A 1 276 ? -13.403 21.929 27.159 1.00 55.16 276 ASN A C 1
ATOM 2172 O O . ASN A 1 276 ? -13.421 22.720 28.095 1.00 55.16 276 ASN A O 1
ATOM 2176 N N . LYS A 1 277 ? -14.538 21.433 26.651 1.00 53.28 277 LYS A N 1
ATOM 2177 C CA . LYS A 1 277 ? -15.852 21.745 27.239 1.00 53.28 277 LYS A CA 1
ATOM 2178 C C . LYS A 1 277 ? -16.109 21.034 28.572 1.00 53.28 277 LYS A C 1
ATOM 2180 O O . LYS A 1 277 ? -16.785 21.604 29.419 1.00 53.28 277 LYS A O 1
ATOM 2185 N N . LYS A 1 278 ? -15.567 19.829 28.786 1.00 51.47 278 LYS A N 1
ATOM 2186 C CA . LYS A 1 278 ? -15.706 19.120 30.073 1.00 51.47 278 LYS A CA 1
ATOM 2187 C C . LYS A 1 278 ? -14.823 19.713 31.172 1.00 51.47 278 LYS A C 1
ATOM 2189 O O . LYS A 1 278 ? -15.265 19.803 32.308 1.00 51.47 278 LYS A O 1
ATOM 2194 N N . THR A 1 279 ? -13.624 20.196 30.847 1.00 47.06 279 THR A N 1
ATOM 2195 C CA . THR A 1 279 ? -12.742 20.846 31.835 1.00 47.06 279 THR A CA 1
ATOM 2196 C C . THR A 1 279 ? -13.200 22.239 32.269 1.00 47.06 279 THR A C 1
ATOM 2198 O O . THR A 1 279 ? -12.827 22.669 33.352 1.00 47.06 279 THR A O 1
ATOM 2201 N N . VAL A 1 280 ? -14.031 22.929 31.481 1.00 51.25 280 VAL A N 1
ATOM 2202 C CA . VAL A 1 280 ? -14.619 24.230 31.865 1.00 51.25 280 VAL A CA 1
ATOM 2203 C C . VAL A 1 280 ? -15.988 24.069 32.557 1.00 51.25 280 VAL A C 1
ATOM 2205 O O . VAL A 1 280 ? -16.455 24.999 33.202 1.00 51.25 280 VAL A O 1
ATOM 2208 N N . GLY A 1 281 ? -16.622 22.890 32.471 1.00 46.06 281 GLY A N 1
ATOM 2209 C CA . GLY A 1 281 ? -17.965 22.632 33.016 1.00 46.06 281 GLY A CA 1
ATOM 2210 C C . GLY A 1 281 ? -18.032 21.945 34.387 1.00 46.06 281 GLY A C 1
ATOM 2211 O O . GLY A 1 281 ? -19.043 22.094 35.062 1.00 46.06 281 GLY A O 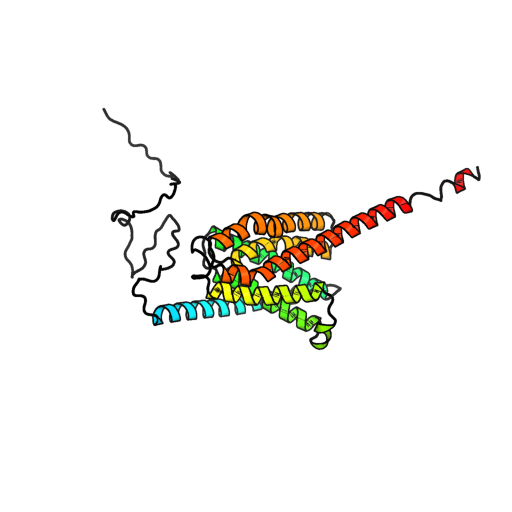1
ATOM 2212 N N . ASP A 1 282 ? -16.984 21.235 34.821 1.00 42.91 282 ASP A N 1
ATOM 2213 C CA . ASP A 1 282 ? -16.993 20.476 36.093 1.00 42.91 282 ASP A CA 1
ATOM 2214 C C . ASP A 1 282 ? -16.221 21.162 37.243 1.00 42.91 282 ASP A C 1
ATOM 2216 O O . ASP A 1 282 ? -16.087 20.619 38.342 1.00 42.91 282 ASP A O 1
ATOM 2220 N N . GLY A 1 283 ? -15.744 22.392 37.028 1.00 45.59 283 GLY A N 1
ATOM 2221 C CA . GLY A 1 283 ? -15.140 23.235 38.061 1.00 45.59 283 GLY A CA 1
ATOM 2222 C C . GLY A 1 283 ? -16.154 24.180 38.712 1.00 45.59 283 GLY A C 1
ATOM 2223 O O . GLY A 1 283 ? -16.278 25.320 38.290 1.00 45.59 283 GLY A O 1
ATOM 2224 N N . HIS A 1 284 ? -16.815 23.714 39.777 1.00 48.22 284 HIS A N 1
ATOM 2225 C CA . HIS A 1 284 ? -17.636 24.472 40.744 1.00 48.22 284 HIS A CA 1
ATOM 2226 C C . HIS A 1 284 ? -19.016 25.019 40.333 1.00 48.22 284 HIS A C 1
ATOM 2228 O O . HIS A 1 284 ? -19.144 26.120 39.805 1.00 48.22 284 HIS A O 1
ATOM 2234 N N . PRO A 1 285 ? -20.066 24.371 40.877 1.00 43.03 285 PRO A N 1
ATOM 2235 C CA . PRO A 1 285 ? -21.037 25.098 41.713 1.00 43.03 285 PRO A CA 1
ATOM 2236 C C . PRO A 1 285 ? -20.962 24.762 43.213 1.00 43.03 285 PRO A C 1
ATOM 2238 O O . PRO A 1 285 ? -21.654 25.385 44.008 1.00 43.03 285 PRO A O 1
ATOM 2241 N N . GLN A 1 286 ? -20.131 23.800 43.641 1.00 44.69 286 GLN A N 1
ATOM 2242 C CA . GLN A 1 286 ? -20.161 23.324 45.039 1.00 44.69 286 GLN A CA 1
ATOM 2243 C C . GLN A 1 286 ? -19.324 24.127 46.064 1.00 44.69 286 GLN A C 1
ATOM 2245 O O . GLN A 1 286 ? -19.454 23.868 47.258 1.00 44.69 286 GLN A O 1
ATOM 2250 N N . LEU A 1 287 ? -18.501 25.116 45.670 1.00 45.75 287 LEU A N 1
ATOM 2251 C CA . LEU A 1 287 ? -17.832 25.999 46.658 1.00 45.75 287 LEU A CA 1
ATOM 2252 C C . LEU A 1 287 ? -18.698 27.176 47.090 1.00 45.75 287 LEU A C 1
ATOM 2254 O O . LEU A 1 287 ? -18.594 27.622 48.229 1.00 45.75 287 LEU A O 1
ATOM 2258 N N . ILE A 1 288 ? -19.551 27.686 46.199 1.00 47.06 288 ILE A N 1
ATOM 2259 C CA . ILE A 1 288 ? -20.346 28.888 46.482 1.00 47.06 288 ILE A CA 1
ATOM 2260 C C . ILE A 1 288 ? -21.462 28.575 47.493 1.00 47.06 288 ILE A C 1
ATOM 2262 O O . ILE A 1 288 ? -21.868 29.450 48.255 1.00 47.06 288 ILE A O 1
ATOM 2266 N N . GLU A 1 289 ? -21.894 27.316 47.598 1.00 45.59 289 GLU A N 1
ATOM 2267 C CA . GLU A 1 289 ? -22.864 26.898 48.616 1.00 45.59 289 GLU A CA 1
ATOM 2268 C C . GLU A 1 289 ? -22.241 26.645 50.001 1.00 45.59 289 GLU A C 1
ATOM 2270 O O . GLU A 1 289 ? -22.933 26.763 51.012 1.00 45.59 289 GLU A O 1
ATOM 2275 N N . LYS A 1 290 ? -20.929 26.369 50.082 1.00 46.47 290 LYS A N 1
ATOM 2276 C CA . LYS A 1 290 ? -20.226 26.193 51.367 1.00 46.47 290 LYS A CA 1
ATOM 2277 C C . LYS A 1 290 ? -19.816 27.510 52.033 1.00 46.47 290 LYS A C 1
ATOM 2279 O O . LYS A 1 290 ? -19.647 27.523 53.243 1.00 46.47 290 LYS A O 1
ATOM 2284 N N . ILE A 1 291 ? -19.727 28.612 51.284 1.00 49.19 291 ILE A N 1
ATOM 2285 C CA . ILE A 1 291 ? -19.438 29.949 51.841 1.00 49.19 291 ILE A CA 1
ATOM 2286 C C . ILE A 1 291 ? -20.720 30.671 52.299 1.00 49.19 291 ILE A C 1
ATOM 2288 O O . ILE A 1 291 ? -20.656 31.576 53.115 1.00 49.19 291 ILE A O 1
ATOM 2292 N N . LYS A 1 292 ? -21.911 30.239 51.859 1.00 43.59 292 LYS A N 1
ATOM 2293 C CA . LYS A 1 292 ? -23.198 30.780 52.346 1.00 43.59 292 LYS A CA 1
ATOM 2294 C C . LYS A 1 292 ? -23.717 30.136 53.641 1.00 43.59 292 LYS A C 1
ATOM 2296 O O . LYS A 1 292 ? -24.799 30.498 54.095 1.00 43.59 292 LYS A O 1
ATOM 2301 N N . LYS A 1 293 ? -22.993 29.167 54.210 1.00 47.06 293 LYS A N 1
ATOM 2302 C CA . LYS A 1 293 ? -23.371 28.443 55.441 1.00 47.06 293 LYS A CA 1
ATOM 2303 C C . LYS A 1 293 ? -22.307 28.503 56.551 1.00 47.06 293 LYS A C 1
ATOM 2305 O O . LYS A 1 293 ? -22.407 27.734 57.504 1.00 47.06 293 LYS A O 1
ATOM 2310 N N . ALA A 1 294 ? -21.321 29.389 56.429 1.00 43.62 294 ALA A N 1
ATOM 2311 C CA . ALA A 1 294 ? -20.381 29.754 57.490 1.00 43.62 294 ALA A CA 1
ATOM 2312 C C . ALA A 1 294 ? -20.603 31.226 57.848 1.00 43.62 294 ALA A C 1
ATOM 2314 O O . ALA A 1 294 ? -20.503 31.549 59.049 1.00 43.62 294 ALA A O 1
#

Sequence (294 aa):
MEYGKSNDSTGIRIMPFTGNTFRKNDFSNCTKVSNICISVNGCVKLYPSAPSDTHPAMLLEMVESRVLDLAVAIASWSVLWILILKVVPPGAQRRNHIITLNAAHGAVSTIASMTTLYYGLVTTTSVAISLSYFLVDLVAMVCSDGLTNLLSLRLSRVMDYAHHIFGLYWGVVLFVNEATVCDASFGNPYVWLQTNEISTGFFNWYRLTDSTIAGILFIKFFFLSRVAFNTVYILPVVIRRCQPLYVLGCSPFFVLQYVWFYMIARKLLSSLSSKNKKTVGDGHPQLIEKIKKA